Protein AF-A0A2V8GMH1-F1 (afdb_monomer_lite)

Foldseek 3Di:
DDDLVPDDLVLLLLLLQLVLLQPLPPPLVLLVLLLVLFDDPLLNVLSVVVNCCCVVVVLSVLSVVLSVLLVRHHDPLSNVLLVVLSVVLVVVSVVSNNLLSLVLLLVVLVVLLVCLVVNVSSSVVSVGPRRVSSVCSVPPSVVSSVSSVVSSVRRCVVDPVVVVCVVPDDNVSVVSVVQSSVSSNPSHNPDPDPCVVVVVVVVVVPDDDPDPDDDDDDDDDDD

Radius of gyration: 21.9 Å; chains: 1; bounding box: 42×64×80 Å

Sequence (223 aa):
MPKTDQLSAEQRRGTIARYTAVLEGNFIYWMTGAWLAVKSDAARSKIVENLHEEVRDSHPNMMRKFAMAAGALPTTGDTMAVHQSLTDMRLFIGRLSSVRILITMAFFEGLIQRFMPYLAELAQLQGSTEMEYTDVHGVCDVTHTAELYRALEAEMLLSNEAAAAAAGVSFEGVELLRMLCENIITGSRAAVRSARKSDEAYDARLRPVHVSGNGASGVRAQA

Structure (mmCIF, N/CA/C/O backbone):
data_AF-A0A2V8GMH1-F1
#
_entry.id   AF-A0A2V8GMH1-F1
#
loop_
_atom_site.group_PDB
_atom_site.id
_atom_site.type_symbol
_atom_site.label_atom_id
_atom_site.label_alt_id
_atom_site.label_comp_id
_atom_site.label_asym_id
_atom_site.label_entity_id
_atom_site.label_seq_id
_atom_site.pdbx_PDB_ins_code
_atom_site.Cartn_x
_atom_site.Cartn_y
_atom_site.Cartn_z
_atom_site.occupancy
_atom_site.B_iso_or_equiv
_atom_site.auth_seq_id
_atom_site.auth_comp_id
_atom_site.auth_asym_id
_atom_site.auth_atom_id
_atom_site.pdbx_PDB_model_num
ATOM 1 N N . MET A 1 1 ? 7.182 0.423 14.783 1.00 85.00 1 MET A N 1
ATOM 2 C CA . MET A 1 1 ? 5.730 0.609 14.996 1.00 85.00 1 MET A CA 1
ATOM 3 C C . MET A 1 1 ? 5.482 0.729 16.494 1.00 85.00 1 MET A C 1
ATOM 5 O O . MET A 1 1 ? 6.247 0.117 17.237 1.00 85.00 1 MET A O 1
ATOM 9 N N . PRO A 1 2 ? 4.526 1.556 16.951 1.00 90.44 2 PRO A N 1
ATOM 10 C CA . PRO A 1 2 ? 4.184 1.645 18.372 1.00 90.44 2 PRO A CA 1
ATOM 11 C C . PRO A 1 2 ? 3.596 0.317 18.861 1.00 90.44 2 PRO A C 1
ATOM 13 O O . PRO A 1 2 ? 3.035 -0.429 18.060 1.00 90.44 2 PRO A O 1
ATOM 16 N N . LYS A 1 3 ? 3.718 0.022 20.160 1.00 93.25 3 LYS A N 1
ATOM 17 C CA . LYS A 1 3 ? 3.094 -1.175 20.737 1.00 93.25 3 LYS A CA 1
ATOM 18 C C . LYS A 1 3 ? 1.570 -1.047 20.669 1.00 93.25 3 LYS A C 1
ATOM 20 O O . LYS A 1 3 ? 1.018 0.001 20.996 1.00 93.25 3 LYS A O 1
ATOM 25 N N . THR A 1 4 ? 0.916 -2.094 20.198 1.00 93.62 4 THR A N 1
ATOM 26 C CA . THR A 1 4 ? -0.530 -2.199 19.923 1.00 93.62 4 THR A CA 1
ATOM 27 C C . THR A 1 4 ? -1.402 -1.994 21.166 1.00 93.62 4 THR A C 1
ATOM 29 O O . THR A 1 4 ? -2.441 -1.329 21.097 1.00 93.62 4 THR A O 1
ATOM 32 N N . ASP A 1 5 ? -0.950 -2.508 22.309 1.00 90.31 5 ASP A N 1
ATOM 33 C CA . ASP A 1 5 ? -1.580 -2.406 23.629 1.00 90.31 5 ASP A CA 1
ATOM 34 C C . ASP A 1 5 ? -1.517 -0.990 24.230 1.00 90.31 5 ASP A C 1
ATOM 36 O O . ASP A 1 5 ? -2.345 -0.631 25.065 1.00 90.31 5 ASP A O 1
ATOM 40 N N . GLN A 1 6 ? -0.580 -0.159 23.768 1.00 93.44 6 GLN A N 1
ATOM 41 C CA . GLN A 1 6 ? -0.424 1.237 24.190 1.00 93.44 6 GLN A CA 1
ATOM 42 C C . GLN A 1 6 ? -1.267 2.222 23.369 1.00 93.44 6 GLN A C 1
ATOM 44 O O . GLN A 1 6 ? -1.334 3.404 23.709 1.00 93.44 6 GLN A O 1
ATOM 49 N N . LEU A 1 7 ? -1.898 1.765 22.286 1.00 96.19 7 LEU A N 1
ATOM 50 C CA . LEU A 1 7 ? -2.760 2.598 21.453 1.00 96.19 7 LEU A CA 1
ATOM 51 C C . LEU A 1 7 ? -4.183 2.659 22.016 1.00 96.19 7 LEU A C 1
ATOM 53 O O . LEU A 1 7 ? -4.716 1.679 22.537 1.00 96.19 7 LEU A O 1
ATOM 57 N N . SER A 1 8 ? -4.847 3.802 21.858 1.00 97.06 8 SER A N 1
ATOM 58 C CA . SER A 1 8 ? -6.291 3.895 22.070 1.00 97.06 8 SER A CA 1
ATOM 59 C C . SER A 1 8 ? -7.052 3.149 20.968 1.00 97.06 8 SER A C 1
ATOM 61 O O . SER A 1 8 ? -6.528 2.934 19.872 1.00 97.06 8 SER A O 1
ATOM 63 N N . ALA A 1 9 ? -8.315 2.795 21.224 1.00 97.31 9 ALA A N 1
ATOM 64 C CA . ALA A 1 9 ? -9.175 2.179 20.208 1.00 97.31 9 ALA A CA 1
ATOM 65 C C . ALA A 1 9 ? -9.255 3.033 18.928 1.00 97.31 9 ALA A C 1
ATOM 67 O O . ALA A 1 9 ? -9.136 2.515 17.821 1.00 97.31 9 ALA A O 1
ATOM 68 N N . GLU A 1 10 ? -9.340 4.358 19.076 1.00 97.25 10 GLU A N 1
ATOM 69 C CA . GLU A 1 10 ? -9.369 5.281 17.938 1.00 97.25 10 GLU A CA 1
ATOM 70 C C . GLU A 1 10 ? -8.052 5.281 17.146 1.00 97.25 10 GLU A C 1
ATOM 72 O O . GLU A 1 10 ? -8.060 5.302 15.918 1.00 97.25 10 GLU A O 1
ATOM 77 N N . GLN A 1 11 ? -6.899 5.191 17.817 1.00 97.44 11 GLN A N 1
ATOM 78 C CA . GLN A 1 11 ? -5.603 5.108 17.134 1.00 97.44 11 GLN A CA 1
ATOM 79 C C . GLN A 1 11 ? -5.441 3.795 16.355 1.00 97.44 11 GLN A C 1
ATOM 81 O O . GLN A 1 11 ? -4.939 3.812 15.225 1.00 97.44 11 GLN A O 1
ATOM 86 N N . ARG A 1 12 ? -5.891 2.668 16.925 1.00 98.25 12 ARG A N 1
ATOM 87 C CA . ARG A 1 12 ? -5.886 1.366 16.240 1.00 98.25 12 ARG A CA 1
ATOM 88 C C . ARG A 1 12 ? -6.785 1.397 15.008 1.00 98.25 12 ARG A C 1
ATOM 90 O O . ARG A 1 12 ? -6.324 1.131 13.898 1.00 98.25 12 ARG A O 1
ATOM 97 N N . ARG A 1 13 ? -8.036 1.823 15.200 1.00 98.25 13 ARG A N 1
ATOM 98 C CA . ARG A 1 13 ? -9.038 2.006 14.145 1.00 98.25 13 ARG A CA 1
ATOM 99 C C . ARG A 1 13 ? -8.521 2.908 13.030 1.00 98.25 13 ARG A C 1
ATOM 101 O O . ARG A 1 13 ? -8.580 2.536 11.863 1.00 98.25 13 ARG A O 1
ATOM 108 N N . GLY A 1 14 ? -7.970 4.068 13.380 1.00 98.25 14 GLY A N 1
ATOM 109 C CA . GLY A 1 14 ? -7.435 5.026 12.417 1.00 98.25 14 GLY A CA 1
ATOM 110 C C . GLY A 1 14 ? -6.278 4.463 11.589 1.00 98.25 14 GLY A C 1
ATOM 111 O O . GLY A 1 14 ? -6.178 4.762 10.402 1.00 98.25 14 GLY A O 1
ATOM 112 N N . THR A 1 15 ? -5.419 3.625 12.176 1.00 98.31 15 THR A N 1
ATOM 113 C CA . THR A 1 15 ? -4.314 2.985 11.441 1.00 98.31 15 THR A CA 1
ATOM 114 C C . THR A 1 15 ? -4.837 2.029 10.368 1.00 98.31 15 THR A C 1
ATOM 116 O O . THR A 1 15 ? -4.430 2.138 9.212 1.00 98.31 15 THR A O 1
ATOM 119 N N . ILE A 1 16 ? -5.789 1.154 10.717 1.00 98.56 16 ILE A N 1
ATOM 120 C CA . ILE A 1 16 ? -6.429 0.231 9.762 1.00 98.56 16 ILE A CA 1
ATOM 121 C C . ILE A 1 16 ? -7.169 1.018 8.672 1.00 98.56 16 ILE A C 1
ATOM 123 O O . ILE A 1 16 ? -7.019 0.730 7.484 1.00 98.56 16 ILE A O 1
ATOM 127 N N . ALA A 1 17 ? -7.914 2.055 9.058 1.00 98.69 17 ALA A N 1
ATOM 128 C CA . ALA A 1 17 ? -8.672 2.893 8.135 1.00 98.69 17 ALA A CA 1
ATOM 129 C C . ALA A 1 17 ? -7.768 3.617 7.128 1.00 98.69 17 ALA A C 1
ATOM 131 O O . ALA A 1 17 ? -8.037 3.612 5.930 1.00 98.69 17 ALA A O 1
ATOM 132 N N . ARG A 1 18 ? -6.659 4.209 7.581 1.00 98.62 18 ARG A N 1
ATOM 133 C CA . ARG A 1 18 ? -5.700 4.876 6.689 1.00 98.62 18 ARG A CA 1
ATOM 134 C C . ARG A 1 18 ? -4.948 3.891 5.804 1.00 98.62 18 ARG A C 1
ATOM 136 O O . ARG A 1 18 ? -4.745 4.192 4.634 1.00 98.62 18 ARG A O 1
ATOM 143 N N . TYR A 1 19 ? -4.577 2.723 6.327 1.00 98.06 19 TYR A N 1
ATOM 144 C CA . TYR A 1 19 ? -3.983 1.658 5.517 1.00 98.06 19 TYR A CA 1
ATOM 145 C C . TYR A 1 19 ? -4.938 1.237 4.391 1.00 98.06 19 TYR A C 1
ATOM 147 O O . TYR A 1 19 ? -4.550 1.228 3.226 1.00 98.06 19 TYR A O 1
ATOM 155 N N . THR A 1 20 ? -6.212 1.026 4.726 1.00 98.50 20 THR A N 1
ATOM 156 C CA . THR A 1 20 ? -7.276 0.686 3.769 1.00 98.50 20 THR A CA 1
ATOM 157 C C . THR A 1 20 ? -7.472 1.781 2.720 1.00 98.50 20 THR A C 1
ATOM 159 O O . THR A 1 20 ? -7.499 1.500 1.526 1.00 98.50 20 THR A O 1
ATOM 162 N N . ALA A 1 21 ? -7.523 3.051 3.141 1.00 98.38 21 ALA A N 1
ATOM 163 C CA . ALA A 1 21 ? -7.656 4.199 2.237 1.00 98.38 21 ALA A CA 1
ATOM 164 C C . ALA A 1 21 ? -6.519 4.293 1.205 1.00 98.38 21 ALA A C 1
ATOM 166 O O . ALA A 1 21 ? -6.701 4.840 0.115 1.00 98.38 21 ALA A O 1
ATOM 167 N N . VAL A 1 22 ? -5.336 3.791 1.564 1.00 97.94 22 VAL A N 1
ATOM 168 C CA . VAL A 1 22 ? -4.174 3.753 0.684 1.00 97.94 22 VAL A CA 1
ATOM 169 C C . VAL A 1 22 ? -4.214 2.501 -0.182 1.00 97.94 22 VAL A C 1
ATOM 171 O O . VAL A 1 22 ? -4.240 2.631 -1.398 1.00 97.94 22 VAL A O 1
ATOM 174 N N . LEU A 1 23 ? -4.208 1.299 0.381 1.00 96.88 23 LEU A N 1
ATOM 175 C CA . LEU A 1 23 ? -3.876 0.113 -0.407 1.00 96.88 23 LEU A CA 1
ATOM 176 C C . LEU A 1 23 ? -5.042 -0.450 -1.219 1.00 96.88 23 LEU A C 1
ATOM 178 O O . LEU A 1 23 ? -4.791 -0.875 -2.347 1.00 96.88 23 LEU A O 1
ATOM 182 N N . GLU A 1 24 ? -6.287 -0.343 -0.735 1.00 97.06 24 GLU A N 1
ATOM 183 C CA . GLU A 1 24 ? -7.470 -0.944 -1.380 1.00 97.06 24 GLU A CA 1
ATOM 184 C C . GLU A 1 24 ? -7.572 -0.549 -2.862 1.00 97.06 24 GLU A C 1
ATOM 186 O O . GLU A 1 24 ? -7.884 -1.370 -3.718 1.00 97.06 24 GLU A O 1
ATOM 191 N N . GLY A 1 25 ? -7.264 0.712 -3.178 1.00 96.12 25 GLY A N 1
ATOM 192 C CA . GLY A 1 25 ? -7.339 1.242 -4.539 1.00 96.12 25 GLY A CA 1
ATOM 193 C C . GLY A 1 25 ? -6.002 1.478 -5.239 1.00 96.12 25 GLY A C 1
ATOM 194 O O . GLY A 1 25 ? -6.019 1.937 -6.379 1.00 96.12 25 GLY A O 1
ATOM 195 N N . ASN A 1 26 ? -4.852 1.261 -4.586 1.00 97.81 26 ASN A N 1
ATOM 196 C CA . ASN A 1 26 ? -3.571 1.728 -5.136 1.00 97.81 26 ASN A CA 1
ATOM 197 C C . ASN A 1 26 ? -2.521 0.650 -5.376 1.00 97.81 26 ASN A C 1
ATOM 199 O O . ASN A 1 26 ? -1.659 0.893 -6.214 1.00 97.81 26 ASN A O 1
ATOM 203 N N . PHE A 1 27 ? -2.585 -0.520 -4.735 1.00 96.00 27 PHE A N 1
ATOM 204 C CA . PHE A 1 27 ? -1.559 -1.544 -4.965 1.00 96.00 27 PHE A CA 1
ATOM 205 C C . PHE A 1 27 ? -1.529 -2.014 -6.427 1.00 96.00 27 PHE A C 1
ATOM 207 O O . PHE A 1 27 ? -0.509 -1.879 -7.103 1.00 96.00 27 PHE A O 1
ATOM 214 N N . ILE A 1 28 ? -2.687 -2.420 -6.962 1.00 97.62 28 ILE A N 1
ATOM 215 C CA . ILE A 1 28 ? -2.849 -2.798 -8.377 1.00 97.62 28 ILE A CA 1
ATOM 216 C C . ILE A 1 28 ? -2.427 -1.651 -9.307 1.00 97.62 28 ILE A C 1
ATOM 218 O O . ILE A 1 28 ? -1.762 -1.881 -10.316 1.00 97.62 28 ILE A O 1
ATOM 222 N N . TYR A 1 29 ? -2.762 -0.402 -8.968 1.00 97.81 29 TYR A N 1
ATOM 223 C CA . TYR A 1 29 ? -2.346 0.771 -9.744 1.00 97.81 29 TYR A CA 1
ATOM 224 C C . TYR A 1 29 ? -0.814 0.935 -9.765 1.00 97.81 29 TYR A C 1
ATOM 226 O O . TYR A 1 29 ? -0.239 1.163 -10.830 1.00 97.81 29 TYR A O 1
ATOM 234 N N . TRP A 1 30 ? -0.136 0.775 -8.624 1.00 98.25 30 TRP A N 1
ATOM 235 C CA . TRP A 1 30 ? 1.325 0.860 -8.537 1.00 98.25 30 TRP A CA 1
ATOM 236 C C . TRP A 1 30 ? 2.016 -0.277 -9.288 1.00 98.25 30 TRP A C 1
ATOM 238 O O . TRP A 1 30 ? 2.929 -0.013 -10.071 1.00 98.25 30 TRP A O 1
ATOM 248 N N . MET A 1 31 ? 1.541 -1.514 -9.124 1.00 97.56 31 MET A N 1
ATOM 249 C CA . MET A 1 31 ? 2.067 -2.679 -9.843 1.00 97.56 31 MET A CA 1
ATOM 250 C C . MET A 1 31 ? 1.825 -2.580 -11.353 1.00 97.56 31 MET A C 1
ATOM 252 O O . MET A 1 31 ? 2.706 -2.903 -12.146 1.00 97.56 31 MET A O 1
ATOM 256 N N . THR A 1 32 ? 0.694 -2.014 -11.778 1.00 98.31 32 THR A N 1
ATOM 257 C CA . THR A 1 32 ? 0.450 -1.702 -13.196 1.00 98.31 32 THR A CA 1
ATOM 258 C C . THR A 1 32 ? 1.445 -0.662 -13.716 1.00 98.31 32 THR A C 1
ATOM 260 O O . THR A 1 32 ? 1.998 -0.824 -14.803 1.00 98.31 32 THR A O 1
ATOM 263 N N . GLY A 1 33 ? 1.729 0.389 -12.940 1.00 98.06 33 GLY A N 1
ATOM 264 C CA . GLY A 1 33 ? 2.765 1.368 -13.280 1.00 98.06 33 GLY A CA 1
ATOM 265 C C . GLY A 1 33 ? 4.156 0.738 -13.410 1.00 98.06 33 GLY A C 1
ATOM 266 O O . GLY A 1 33 ? 4.888 1.064 -14.344 1.00 98.06 33 GLY A O 1
ATOM 267 N N . ALA A 1 34 ? 4.495 -0.213 -12.534 1.00 97.19 34 ALA A N 1
ATOM 268 C CA . ALA A 1 34 ? 5.721 -1.001 -12.641 1.00 97.19 34 ALA A CA 1
ATOM 269 C C . ALA A 1 34 ? 5.758 -1.805 -13.946 1.00 97.19 34 ALA A C 1
ATOM 271 O O . ALA A 1 34 ? 6.735 -1.719 -14.688 1.00 97.19 34 ALA A O 1
ATOM 272 N N . TRP A 1 35 ? 4.675 -2.519 -14.268 1.00 97.94 35 TRP A N 1
ATOM 273 C CA . TRP A 1 35 ? 4.566 -3.313 -15.492 1.00 97.94 35 TRP A CA 1
ATOM 274 C C . TRP A 1 35 ? 4.744 -2.473 -16.764 1.00 97.94 35 TRP A C 1
ATOM 276 O O . TRP A 1 35 ? 5.451 -2.880 -17.686 1.00 97.94 35 TRP A O 1
ATOM 286 N N . LEU A 1 36 ? 4.145 -1.278 -16.795 1.00 97.94 36 LEU A N 1
ATOM 287 C CA . LEU A 1 36 ? 4.279 -0.334 -17.908 1.00 97.94 36 LEU A CA 1
ATOM 288 C C . LEU A 1 36 ? 5.706 0.214 -18.054 1.00 97.94 36 LEU A C 1
ATOM 290 O O . LEU A 1 36 ? 6.130 0.517 -19.169 1.00 97.94 36 LEU A O 1
ATOM 294 N N . ALA A 1 37 ? 6.433 0.364 -16.946 1.00 95.88 37 ALA A N 1
ATOM 295 C CA . ALA A 1 37 ? 7.774 0.937 -16.935 1.00 95.88 37 ALA A CA 1
ATOM 296 C C . ALA A 1 37 ? 8.857 -0.064 -17.374 1.00 95.88 37 ALA A C 1
ATOM 298 O O . ALA A 1 37 ? 9.798 0.317 -18.074 1.00 95.88 37 ALA A O 1
ATOM 299 N N . VAL A 1 38 ? 8.751 -1.330 -16.953 1.00 95.62 38 VAL A N 1
ATOM 300 C CA . VAL A 1 38 ? 9.809 -2.332 -17.159 1.00 95.62 38 VAL A CA 1
ATOM 301 C C . VAL A 1 38 ? 9.948 -2.786 -18.615 1.00 95.62 38 VAL A C 1
ATOM 303 O O . VAL A 1 38 ? 8.983 -2.866 -19.391 1.00 95.62 38 VAL A O 1
ATOM 306 N N . LYS A 1 39 ? 11.181 -3.133 -18.986 1.00 94.19 39 LYS A N 1
ATOM 307 C CA . LYS A 1 39 ? 11.546 -3.585 -20.335 1.00 94.19 39 LYS A CA 1
ATOM 308 C C . LYS A 1 39 ? 11.881 -5.067 -20.396 1.00 94.19 39 LYS A C 1
ATOM 310 O O . LYS A 1 39 ? 11.680 -5.673 -21.441 1.00 94.19 39 LYS A O 1
ATOM 315 N N . SER A 1 40 ? 12.404 -5.636 -19.314 1.00 95.19 40 SER A N 1
ATOM 316 C CA . SER A 1 40 ? 12.758 -7.052 -19.259 1.00 95.19 40 SER A CA 1
ATOM 317 C C . SER A 1 40 ? 11.511 -7.935 -19.218 1.00 95.19 40 SER A C 1
ATOM 319 O O . SER A 1 40 ? 10.594 -7.717 -18.423 1.00 95.19 40 SER A O 1
ATOM 321 N N . ASP A 1 41 ? 11.501 -8.986 -20.039 1.00 95.31 41 ASP A N 1
ATOM 322 C CA . ASP A 1 41 ? 10.420 -9.979 -20.030 1.00 95.31 41 ASP A CA 1
ATOM 323 C C . ASP A 1 41 ? 10.333 -10.705 -18.682 1.00 95.31 41 ASP A C 1
ATOM 325 O O . ASP A 1 41 ? 9.241 -10.992 -18.196 1.00 95.31 41 ASP A O 1
ATOM 329 N N . ALA A 1 42 ? 11.482 -10.927 -18.033 1.00 92.88 42 ALA A N 1
ATOM 330 C CA . ALA A 1 42 ? 11.548 -11.506 -16.697 1.00 92.88 42 ALA A CA 1
ATOM 331 C C . ALA A 1 42 ? 10.791 -10.654 -15.663 1.00 92.88 42 ALA A C 1
ATOM 333 O O . ALA A 1 42 ? 9.965 -11.193 -14.925 1.00 92.88 42 ALA A O 1
ATOM 334 N N . ALA A 1 43 ? 11.010 -9.331 -15.635 1.00 94.56 43 ALA A N 1
ATOM 335 C CA . ALA A 1 43 ? 10.269 -8.457 -14.727 1.00 94.56 43 ALA A CA 1
ATOM 336 C C . ALA A 1 43 ? 8.789 -8.364 -15.099 1.00 94.56 43 ALA A C 1
ATOM 338 O O . ALA A 1 43 ? 7.936 -8.421 -14.215 1.00 94.56 43 ALA A O 1
ATOM 339 N N . ARG A 1 44 ? 8.465 -8.286 -16.396 1.00 96.31 44 ARG A N 1
ATOM 340 C CA . ARG A 1 44 ? 7.069 -8.263 -16.859 1.00 96.31 44 ARG A CA 1
ATOM 341 C C . ARG A 1 44 ? 6.294 -9.494 -16.413 1.00 96.31 44 ARG A C 1
ATOM 343 O O . ARG A 1 44 ? 5.189 -9.328 -15.910 1.00 96.31 44 ARG A O 1
ATOM 350 N N . SER A 1 45 ? 6.864 -10.691 -16.570 1.00 96.00 45 SER A N 1
ATOM 351 C CA . SER A 1 45 ? 6.220 -11.945 -16.153 1.00 96.00 45 SER A CA 1
ATOM 352 C C . SER A 1 45 ? 5.898 -11.922 -14.664 1.00 96.00 45 SER A C 1
ATOM 354 O O . SER A 1 45 ? 4.753 -12.126 -14.281 1.00 96.00 45 SER A O 1
ATOM 356 N N . LYS A 1 46 ? 6.884 -11.574 -13.830 1.00 94.88 46 LYS A N 1
ATOM 357 C CA . LYS A 1 46 ? 6.730 -11.579 -12.370 1.00 94.88 46 LYS A CA 1
ATOM 358 C C . LYS A 1 46 ? 5.707 -10.556 -11.879 1.00 94.88 46 LYS A C 1
ATOM 360 O O . LYS A 1 46 ? 4.886 -10.871 -11.027 1.00 94.88 46 LYS A O 1
ATOM 365 N N . ILE A 1 47 ? 5.700 -9.355 -12.458 1.00 96.06 47 ILE A N 1
ATOM 366 C CA . ILE A 1 47 ? 4.696 -8.339 -12.117 1.00 96.06 47 ILE A CA 1
ATOM 367 C C . ILE A 1 47 ? 3.292 -8.777 -12.565 1.00 96.06 47 ILE A C 1
ATOM 369 O O . ILE A 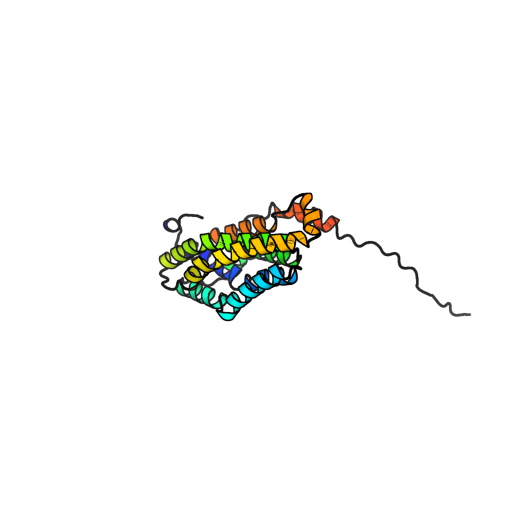1 47 ? 2.330 -8.541 -11.842 1.00 96.06 47 ILE A O 1
ATOM 373 N N . VAL A 1 48 ? 3.150 -9.414 -13.736 1.00 96.62 48 VAL A N 1
ATOM 374 C CA . VAL A 1 48 ? 1.847 -9.919 -14.212 1.00 96.62 48 VAL A CA 1
ATOM 375 C C . VAL A 1 48 ? 1.333 -11.062 -13.350 1.00 96.62 48 VAL A C 1
ATOM 377 O O . VAL A 1 48 ? 0.138 -11.101 -13.087 1.00 96.62 48 VAL A O 1
ATOM 380 N N . GLU A 1 49 ? 2.200 -11.974 -12.914 1.00 95.06 49 GLU A N 1
ATOM 381 C CA . GLU A 1 49 ? 1.830 -13.058 -11.998 1.00 95.06 49 GLU A CA 1
ATOM 382 C C . GLU A 1 49 ? 1.253 -12.489 -10.694 1.00 95.06 49 GLU A C 1
ATOM 384 O O . GLU A 1 49 ? 0.123 -12.819 -10.341 1.00 95.06 49 GLU A O 1
ATOM 389 N N . ASN A 1 50 ? 1.953 -11.536 -10.073 1.00 93.94 50 ASN A N 1
ATOM 390 C CA . ASN A 1 50 ? 1.478 -10.826 -8.884 1.00 93.94 50 ASN A CA 1
ATOM 391 C C . ASN A 1 50 ? 0.141 -10.100 -9.134 1.00 93.94 50 ASN A C 1
ATOM 393 O O . ASN A 1 50 ? -0.834 -10.323 -8.423 1.00 93.94 50 ASN A O 1
ATOM 397 N N . LEU A 1 51 ? 0.039 -9.307 -10.209 1.00 96.19 51 LEU A N 1
ATOM 398 C CA . LEU A 1 51 ? -1.212 -8.636 -10.589 1.00 96.19 51 LEU A CA 1
ATOM 399 C C . LEU A 1 51 ? -2.366 -9.623 -10.812 1.00 96.19 51 LEU A C 1
ATOM 401 O O . LEU A 1 51 ? -3.519 -9.304 -10.521 1.00 96.19 51 LEU A O 1
ATOM 405 N N . HIS A 1 52 ? -2.078 -10.797 -11.370 1.00 96.88 52 HIS A N 1
ATOM 406 C CA . HIS A 1 52 ? -3.086 -11.812 -11.622 1.00 96.88 52 HIS A CA 1
ATOM 407 C C . HIS A 1 52 ? -3.628 -12.386 -10.313 1.00 96.88 52 HIS A C 1
ATOM 409 O O . HIS A 1 52 ? -4.840 -12.540 -10.209 1.00 96.88 52 HIS A O 1
ATOM 415 N N . GLU A 1 53 ? -2.779 -12.642 -9.317 1.00 94.81 53 GLU A N 1
ATOM 416 C CA . GLU A 1 53 ? -3.211 -13.060 -7.976 1.00 94.81 53 GLU A CA 1
ATOM 417 C C . GLU A 1 53 ? -4.083 -11.986 -7.314 1.00 94.81 53 GLU A C 1
ATOM 419 O O . GLU A 1 53 ? -5.242 -12.252 -6.987 1.00 94.81 53 GLU A O 1
ATOM 424 N N . GLU A 1 54 ? -3.592 -10.744 -7.267 1.00 96.06 54 GLU A N 1
ATOM 425 C CA . GLU A 1 54 ? -4.299 -9.596 -6.684 1.00 96.06 54 GLU A CA 1
ATOM 426 C C . GLU A 1 54 ? -5.720 -9.416 -7.244 1.00 96.06 54 GLU A C 1
ATOM 428 O O . GLU A 1 54 ? -6.681 -9.143 -6.513 1.00 96.06 54 GLU A O 1
ATOM 433 N N . VAL A 1 55 ? -5.862 -9.566 -8.566 1.00 97.69 55 VAL A N 1
ATOM 434 C CA . VAL A 1 55 ? -7.139 -9.401 -9.269 1.00 97.69 55 VAL A CA 1
ATOM 435 C C . VAL A 1 55 ? -8.014 -10.644 -9.153 1.00 97.69 55 VAL A C 1
ATOM 437 O O . VAL A 1 55 ? -9.204 -10.508 -8.860 1.00 97.69 55 VAL A O 1
ATOM 440 N N . ARG A 1 56 ? -7.461 -11.840 -9.395 1.00 97.50 56 ARG A N 1
ATOM 441 C CA . ARG A 1 56 ? -8.211 -13.107 -9.396 1.00 97.50 56 ARG A CA 1
ATOM 442 C C . ARG A 1 56 ? -8.846 -13.361 -8.038 1.00 97.50 56 ARG A C 1
ATOM 444 O O . ARG A 1 56 ? -10.023 -13.714 -7.983 1.00 97.50 56 ARG A O 1
ATOM 451 N N . ASP A 1 57 ? -8.082 -13.146 -6.973 1.00 96.44 57 ASP A N 1
ATOM 452 C CA . ASP A 1 57 ? -8.516 -13.456 -5.614 1.00 96.44 57 ASP A CA 1
ATOM 453 C C . ASP A 1 57 ? -9.231 -12.252 -4.967 1.00 96.44 57 ASP A C 1
ATOM 455 O O . ASP A 1 57 ? -9.870 -12.371 -3.924 1.00 96.44 57 ASP A O 1
ATOM 459 N N . SER A 1 58 ? -9.245 -11.097 -5.646 1.00 97.25 58 SER A N 1
ATOM 460 C CA . SER A 1 58 ? -9.921 -9.871 -5.215 1.00 97.25 58 SER A CA 1
ATOM 461 C C . SER A 1 58 ? -9.378 -9.347 -3.881 1.00 97.25 58 SER A C 1
ATOM 463 O O . SER A 1 58 ? -10.124 -9.074 -2.936 1.00 97.25 58 SER A O 1
ATOM 465 N N . HIS A 1 59 ? -8.061 -9.151 -3.815 1.00 97.25 59 HIS A N 1
ATOM 466 C CA . HIS A 1 59 ? -7.374 -8.625 -2.631 1.00 97.25 59 HIS A CA 1
ATOM 467 C C . HIS A 1 59 ? -7.956 -7.283 -2.136 1.00 97.25 59 HIS A C 1
ATOM 469 O O . HIS A 1 59 ? -8.137 -7.127 -0.922 1.00 97.25 59 HIS A O 1
ATOM 475 N N . PRO A 1 60 ? -8.390 -6.341 -3.009 1.00 98.12 60 PRO A N 1
ATOM 476 C CA . PRO A 1 60 ? -9.118 -5.152 -2.561 1.00 98.12 60 PRO A CA 1
ATOM 477 C C . PRO A 1 60 ? -10.385 -5.472 -1.754 1.00 98.12 60 PRO A C 1
ATOM 479 O O . PRO A 1 60 ? -10.675 -4.821 -0.751 1.00 98.12 60 PRO A O 1
ATOM 482 N N . ASN A 1 61 ? -11.140 -6.498 -2.155 1.00 98.19 61 ASN A N 1
ATOM 483 C CA . ASN A 1 61 ? -12.336 -6.916 -1.432 1.00 98.19 61 ASN A CA 1
ATOM 484 C C . ASN A 1 61 ? -11.985 -7.598 -0.100 1.00 98.19 61 ASN A C 1
ATOM 486 O O . ASN A 1 61 ? -12.671 -7.358 0.893 1.00 98.19 61 ASN A O 1
ATOM 490 N N . MET A 1 62 ? -10.910 -8.394 -0.040 1.00 98.06 62 MET A N 1
ATOM 491 C CA . MET A 1 62 ? -10.408 -8.947 1.229 1.00 98.06 62 MET A CA 1
ATOM 492 C C . MET A 1 62 ? -10.039 -7.830 2.214 1.00 98.06 62 MET A C 1
ATOM 494 O O . MET A 1 62 ? -10.492 -7.836 3.359 1.00 98.06 62 MET A O 1
ATOM 498 N N . MET A 1 63 ? -9.304 -6.812 1.753 1.00 98.00 63 MET A N 1
ATOM 499 C CA . MET A 1 63 ? -8.967 -5.639 2.564 1.00 98.00 63 MET A CA 1
ATOM 500 C C . MET A 1 63 ? -10.218 -4.900 3.046 1.00 98.00 63 MET A C 1
ATOM 502 O O . MET A 1 63 ? -10.317 -4.525 4.217 1.00 98.00 63 MET A O 1
ATOM 506 N N . ARG A 1 64 ? -11.205 -4.716 2.163 1.00 98.44 64 ARG A N 1
ATOM 507 C CA . ARG A 1 64 ? -12.473 -4.074 2.518 1.00 98.44 64 ARG A CA 1
ATOM 508 C C . ARG A 1 64 ? -13.204 -4.845 3.619 1.00 98.44 64 ARG A C 1
ATOM 510 O O . ARG A 1 64 ? -13.655 -4.222 4.581 1.00 98.44 64 ARG A O 1
ATOM 517 N N . LYS A 1 65 ? -13.307 -6.176 3.514 1.00 98.50 65 LYS A N 1
ATOM 518 C CA . LYS A 1 65 ? -13.912 -7.033 4.553 1.00 98.50 65 LYS A CA 1
ATOM 519 C C . LYS A 1 65 ? -13.171 -6.909 5.883 1.00 98.50 65 LYS A C 1
ATOM 521 O O . LYS A 1 65 ? -13.818 -6.698 6.908 1.00 98.50 65 LYS A O 1
ATOM 526 N N . PHE A 1 66 ? -11.839 -6.963 5.852 1.00 98.62 66 PHE A N 1
ATOM 527 C CA . PHE A 1 66 ? -10.985 -6.792 7.028 1.00 98.62 66 PHE A CA 1
ATOM 528 C C . PHE A 1 66 ? -11.262 -5.457 7.738 1.00 98.62 66 PHE A C 1
ATOM 530 O O . PHE A 1 66 ? -11.547 -5.420 8.938 1.00 98.62 66 PHE A O 1
ATOM 537 N N . ALA A 1 67 ? -11.285 -4.353 6.986 1.00 9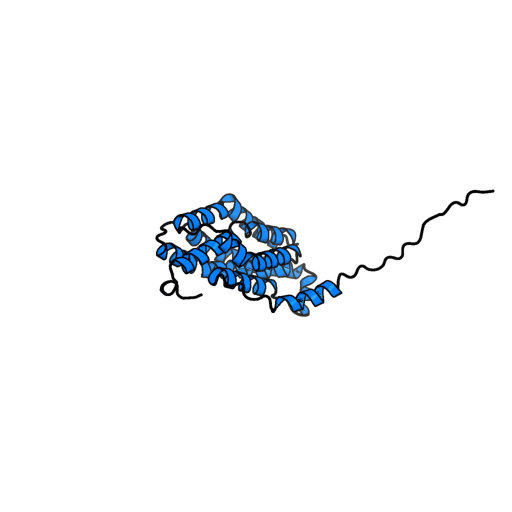8.69 67 ALA A N 1
ATOM 538 C CA . ALA A 1 67 ? -11.584 -3.029 7.525 1.00 98.69 67 ALA A CA 1
ATOM 539 C C . ALA A 1 67 ? -13.014 -2.924 8.082 1.00 98.69 67 ALA A C 1
ATOM 541 O O . ALA A 1 67 ? -13.227 -2.306 9.126 1.00 98.69 67 ALA A O 1
ATOM 542 N N . MET A 1 68 ? -14.001 -3.527 7.409 1.00 98.62 68 MET A N 1
ATOM 543 C CA . MET A 1 68 ? -15.390 -3.565 7.878 1.00 98.62 68 MET A CA 1
ATOM 544 C C . MET A 1 68 ? -15.525 -4.312 9.204 1.00 98.62 68 MET A C 1
ATOM 546 O O . MET A 1 68 ? -16.129 -3.781 10.136 1.00 98.62 68 MET A O 1
ATOM 550 N N . ALA A 1 69 ? -14.942 -5.506 9.306 1.00 98.56 69 ALA A N 1
ATOM 551 C CA . ALA A 1 69 ? -15.000 -6.335 10.506 1.00 98.56 69 ALA A CA 1
ATOM 552 C C . ALA A 1 69 ? -14.301 -5.682 11.711 1.00 98.56 69 ALA A C 1
ATOM 554 O O . ALA A 1 69 ? -14.767 -5.814 12.839 1.00 98.56 69 ALA A O 1
ATOM 555 N N . ALA A 1 70 ? -13.241 -4.902 11.475 1.00 98.44 70 ALA A N 1
ATOM 556 C CA . ALA A 1 70 ? -12.556 -4.121 12.507 1.00 98.44 70 ALA A CA 1
ATOM 557 C C . ALA A 1 70 ? -13.247 -2.785 12.866 1.00 98.44 70 ALA A C 1
ATOM 559 O O . ALA A 1 70 ? -12.714 -2.012 13.668 1.00 98.44 70 ALA A O 1
ATOM 560 N N . GLY A 1 71 ? -14.398 -2.460 12.257 1.00 98.44 71 GLY A N 1
ATOM 561 C CA . GLY A 1 71 ? -15.076 -1.171 12.457 1.00 98.44 71 GLY A CA 1
ATOM 562 C C . GLY A 1 71 ? -14.259 0.031 11.959 1.00 98.44 71 GLY A C 1
ATOM 563 O O . GLY A 1 71 ? -14.383 1.145 12.473 1.00 98.44 71 GLY A O 1
ATOM 564 N N . ALA A 1 72 ? -13.396 -0.195 10.970 1.00 98.44 72 ALA A N 1
ATOM 565 C CA . ALA A 1 72 ? -12.343 0.714 10.538 1.00 98.44 72 ALA A CA 1
ATOM 566 C C . ALA A 1 72 ? -12.450 1.091 9.053 1.00 98.44 72 ALA A C 1
ATOM 568 O O . ALA A 1 72 ? -11.442 1.326 8.393 1.00 98.44 72 ALA A O 1
ATOM 569 N N . LEU A 1 73 ? -13.670 1.188 8.514 1.00 98.44 73 LEU A N 1
ATOM 570 C CA . LEU A 1 73 ? -13.857 1.758 7.180 1.00 98.44 73 LEU A CA 1
ATOM 571 C C . LEU A 1 73 ? -13.289 3.191 7.112 1.00 98.44 73 LEU A C 1
ATOM 573 O O . LEU A 1 73 ? -13.544 3.990 8.030 1.00 98.44 73 LEU A O 1
ATOM 577 N N . PRO A 1 74 ? -12.560 3.542 6.032 1.00 98.31 74 PRO A N 1
ATOM 578 C CA . PRO A 1 74 ? -12.018 4.881 5.858 1.00 98.31 74 PRO A CA 1
ATOM 579 C C . PRO A 1 74 ? -13.088 5.967 5.939 1.00 98.31 74 PRO A C 1
ATOM 581 O O . PRO A 1 74 ? -14.120 5.899 5.272 1.00 98.31 74 PRO A O 1
ATOM 584 N N . THR A 1 75 ? -12.813 7.011 6.715 1.00 97.94 75 THR A N 1
ATOM 585 C CA . THR A 1 75 ? -13.556 8.273 6.656 1.00 97.94 75 THR A CA 1
ATOM 586 C C . THR A 1 75 ? -12.868 9.257 5.710 1.00 97.94 75 THR A C 1
ATOM 588 O O . THR A 1 75 ? -11.723 9.066 5.281 1.00 97.94 75 THR A O 1
ATOM 591 N N . THR A 1 76 ? -13.532 10.382 5.438 1.00 97.50 76 THR A N 1
ATOM 592 C CA . THR A 1 76 ? -12.893 11.530 4.779 1.00 97.50 76 THR A CA 1
ATOM 593 C C . THR A 1 76 ? -11.657 11.999 5.549 1.00 97.50 76 THR A C 1
ATOM 595 O O . THR A 1 76 ? -10.643 12.315 4.932 1.00 97.50 76 THR A O 1
ATOM 598 N N . GLY A 1 77 ? -11.706 12.000 6.887 1.00 96.69 77 GLY A N 1
ATOM 599 C CA . GLY A 1 77 ? -10.576 12.397 7.731 1.00 96.69 77 GLY A CA 1
ATOM 600 C C . GLY A 1 77 ? -9.360 11.488 7.548 1.00 96.69 77 GLY A C 1
ATOM 601 O O . GLY A 1 77 ? -8.257 11.984 7.326 1.00 96.69 77 GLY A O 1
ATOM 602 N N . ASP A 1 78 ? -9.573 10.168 7.546 1.00 98.06 78 ASP A N 1
ATOM 603 C CA . ASP A 1 78 ? -8.511 9.180 7.306 1.00 98.06 78 ASP A CA 1
ATOM 604 C C . ASP A 1 78 ? -7.877 9.375 5.926 1.00 98.06 78 ASP A C 1
ATOM 606 O O . ASP A 1 78 ? -6.656 9.449 5.795 1.00 98.06 78 ASP A O 1
ATOM 610 N N . THR A 1 79 ? -8.716 9.544 4.903 1.00 97.00 79 THR A N 1
ATOM 611 C CA . THR A 1 79 ? -8.270 9.764 3.522 1.00 97.00 79 THR A CA 1
ATOM 612 C C . THR A 1 79 ? -7.451 11.052 3.401 1.00 97.00 79 THR A C 1
ATOM 614 O O . THR A 1 79 ? -6.384 11.061 2.788 1.00 97.00 79 THR A O 1
ATOM 617 N N . MET A 1 80 ? -7.904 12.146 4.022 1.00 96.69 80 MET A N 1
ATOM 618 C CA . MET A 1 80 ? -7.187 13.425 4.009 1.00 96.69 80 MET A CA 1
ATOM 619 C C . MET A 1 80 ? -5.859 13.385 4.775 1.00 96.69 80 MET A C 1
ATOM 621 O O . MET A 1 80 ? -4.951 14.144 4.430 1.00 96.69 80 MET A O 1
ATOM 625 N N . ALA A 1 81 ? -5.723 12.533 5.795 1.00 96.25 81 ALA A N 1
ATOM 626 C CA . ALA A 1 81 ? -4.490 12.410 6.575 1.00 96.25 81 ALA A CA 1
ATOM 627 C C . ALA A 1 81 ? -3.326 11.824 5.756 1.00 96.25 81 ALA A C 1
ATOM 629 O O . ALA A 1 81 ? -2.179 12.217 5.953 1.00 96.25 81 ALA A O 1
ATOM 630 N N . VAL A 1 82 ? -3.622 10.935 4.804 1.00 97.19 82 VAL A N 1
ATOM 631 C CA . VAL A 1 82 ? -2.625 10.276 3.935 1.00 97.19 82 VAL A CA 1
ATOM 632 C C . VAL A 1 82 ? -2.555 10.857 2.522 1.00 97.19 82 VAL A C 1
ATOM 634 O O . VAL A 1 82 ? -1.666 10.489 1.754 1.00 97.19 82 VAL A O 1
ATOM 637 N N . HIS A 1 83 ? -3.474 11.760 2.167 1.00 96.12 83 HIS A N 1
ATOM 638 C CA . HIS A 1 83 ? -3.677 12.237 0.799 1.00 96.12 83 HIS A CA 1
ATOM 639 C C . HIS A 1 83 ? -2.402 12.751 0.121 1.00 96.12 83 HIS A C 1
ATOM 641 O O . HIS A 1 83 ? -2.127 12.365 -1.014 1.00 96.12 83 HIS A O 1
ATOM 647 N N . GLN A 1 84 ? -1.617 13.594 0.801 1.00 96.12 84 GLN A N 1
ATOM 648 C CA . GLN A 1 84 ? -0.413 14.175 0.201 1.00 96.12 84 GLN A CA 1
ATOM 649 C C . GLN A 1 84 ? 0.638 13.098 -0.080 1.00 96.12 84 GLN A C 1
ATOM 651 O O . GLN A 1 84 ? 1.034 12.928 -1.224 1.00 96.12 84 GLN A O 1
ATOM 656 N N . SER A 1 85 ? 1.011 12.304 0.928 1.00 96.00 85 SER A N 1
ATOM 657 C CA . SER A 1 85 ? 1.996 11.225 0.769 1.00 96.00 85 SER A CA 1
ATOM 658 C C . SER A 1 85 ? 1.565 10.164 -0.248 1.00 96.00 85 SER A C 1
ATOM 660 O O . SER A 1 85 ? 2.394 9.616 -0.967 1.00 96.00 85 SER A O 1
ATOM 662 N N . LEU A 1 86 ? 0.260 9.887 -0.344 1.00 97.69 86 LEU A N 1
ATOM 663 C CA . LEU A 1 86 ? -0.279 8.989 -1.363 1.00 97.69 86 LEU A CA 1
ATOM 664 C C . LEU A 1 86 ? -0.168 9.611 -2.762 1.00 97.69 86 LEU A C 1
ATOM 666 O O . LEU A 1 86 ? 0.169 8.929 -3.727 1.00 97.69 86 LEU A O 1
ATOM 670 N N . THR A 1 87 ? -0.434 10.910 -2.882 1.00 97.75 87 THR A N 1
ATOM 671 C CA . THR A 1 87 ? -0.275 11.646 -4.141 1.00 97.75 87 THR A CA 1
ATOM 672 C C . THR A 1 87 ? 1.183 11.670 -4.581 1.00 97.75 87 THR A C 1
ATOM 674 O O . THR A 1 87 ? 1.457 11.391 -5.745 1.00 97.75 87 THR A O 1
ATOM 677 N N . ASP A 1 88 ? 2.118 11.894 -3.660 1.00 97.31 88 ASP A N 1
ATOM 678 C CA . ASP A 1 88 ? 3.552 11.880 -3.953 1.00 97.31 88 ASP A CA 1
ATOM 679 C C . ASP A 1 88 ? 3.996 10.503 -4.478 1.00 97.31 88 ASP A C 1
ATOM 681 O O . ASP A 1 88 ? 4.708 10.420 -5.479 1.00 97.31 88 ASP A O 1
ATOM 685 N N . MET A 1 89 ? 3.495 9.411 -3.884 1.00 97.75 89 MET A N 1
ATOM 686 C CA . MET A 1 89 ? 3.709 8.054 -4.404 1.00 97.75 89 MET A CA 1
ATOM 687 C C . MET A 1 89 ? 3.127 7.860 -5.808 1.00 97.75 89 MET A C 1
ATOM 689 O O . MET A 1 89 ? 3.785 7.292 -6.677 1.00 97.75 89 MET A O 1
ATOM 693 N N . ARG A 1 90 ? 1.913 8.354 -6.076 1.00 98.06 90 ARG A N 1
ATOM 694 C CA . ARG A 1 90 ? 1.304 8.271 -7.417 1.00 98.06 90 ARG A CA 1
ATOM 695 C C . ARG A 1 90 ? 2.116 9.042 -8.457 1.00 98.06 90 ARG A C 1
ATOM 697 O O . ARG A 1 90 ? 2.348 8.522 -9.544 1.00 98.06 90 ARG A O 1
ATOM 704 N N . LEU A 1 91 ? 2.589 10.243 -8.119 1.00 97.81 91 LEU A N 1
ATOM 705 C CA . LEU A 1 91 ? 3.462 11.042 -8.983 1.00 97.81 91 LEU A CA 1
ATOM 706 C C . LEU A 1 91 ? 4.801 10.340 -9.225 1.00 97.81 91 LEU A C 1
ATOM 708 O O . LEU A 1 91 ? 5.272 10.301 -10.360 1.00 97.81 91 LEU A O 1
ATOM 712 N N . PHE A 1 92 ? 5.384 9.730 -8.189 1.00 96.69 92 PHE A N 1
ATOM 713 C CA . PHE A 1 92 ? 6.597 8.925 -8.306 1.00 96.69 92 PHE A CA 1
ATOM 714 C C . PHE A 1 92 ? 6.424 7.779 -9.312 1.00 96.69 92 PHE A C 1
ATOM 716 O O . PHE A 1 92 ? 7.235 7.670 -10.235 1.00 96.69 92 PHE A O 1
ATOM 723 N N . ILE A 1 93 ? 5.361 6.974 -9.168 1.00 97.44 93 ILE A N 1
ATOM 724 C CA . ILE A 1 93 ? 5.033 5.865 -10.081 1.00 97.44 93 ILE A CA 1
ATOM 725 C C . ILE A 1 93 ? 4.763 6.390 -11.498 1.00 97.44 93 ILE A C 1
ATOM 727 O O . ILE A 1 93 ? 5.244 5.816 -12.473 1.00 97.44 93 ILE A O 1
ATOM 731 N N . GLY A 1 94 ? 4.062 7.520 -11.625 1.00 97.38 94 GLY A N 1
ATOM 732 C CA . GLY A 1 94 ? 3.712 8.141 -12.905 1.00 97.38 94 GLY A CA 1
ATOM 733 C C . GLY A 1 94 ? 4.904 8.596 -13.753 1.00 97.38 94 GLY A C 1
ATOM 734 O O . GLY A 1 94 ? 4.738 8.845 -14.945 1.00 97.38 94 GLY A O 1
ATOM 735 N N . ARG A 1 95 ? 6.115 8.661 -13.184 1.00 95.06 95 ARG A N 1
ATOM 736 C CA . ARG A 1 95 ? 7.351 8.912 -13.947 1.00 95.06 95 ARG A CA 1
ATOM 737 C C . ARG A 1 95 ? 7.833 7.697 -14.741 1.00 95.06 95 ARG A C 1
ATOM 739 O O . ARG A 1 95 ? 8.728 7.860 -15.563 1.00 95.06 95 ARG A O 1
ATOM 746 N N . LEU A 1 96 ? 7.272 6.508 -14.488 1.00 94.56 96 LEU A N 1
ATOM 747 C CA . LEU A 1 96 ? 7.579 5.256 -15.192 1.00 94.56 96 LEU A CA 1
ATOM 748 C C . LEU A 1 96 ? 9.087 4.936 -15.244 1.00 94.56 96 LEU A C 1
ATOM 750 O O . LEU A 1 96 ? 9.607 4.455 -16.247 1.00 94.56 96 LEU A O 1
ATOM 754 N N . SER A 1 97 ? 9.797 5.212 -14.147 1.00 92.50 97 SER A N 1
ATOM 755 C CA . SER A 1 97 ? 11.225 4.902 -13.997 1.00 92.50 97 SER A CA 1
ATOM 756 C C . SER A 1 97 ? 11.389 3.461 -13.515 1.00 92.50 97 SER A C 1
ATOM 758 O O . SER A 1 97 ? 11.138 3.168 -12.344 1.00 92.50 97 SER A O 1
ATOM 760 N N . SER A 1 98 ? 11.758 2.550 -14.419 1.00 93.12 98 SER A N 1
ATOM 761 C CA . SER A 1 98 ? 11.625 1.105 -14.196 1.00 93.12 98 SER A CA 1
ATOM 762 C C . SER A 1 98 ? 12.416 0.597 -12.993 1.00 93.12 98 SER A C 1
ATOM 764 O O . SER A 1 98 ? 11.839 -0.010 -12.091 1.00 93.12 98 SER A O 1
ATOM 766 N N . VAL A 1 99 ? 13.713 0.911 -12.922 1.00 91.25 99 VAL A N 1
ATOM 767 C CA . VAL A 1 99 ? 14.596 0.442 -11.842 1.00 91.25 99 VAL A CA 1
ATOM 768 C C . VAL A 1 99 ? 14.150 1.023 -10.500 1.00 91.25 99 VAL A C 1
ATOM 770 O O . VAL A 1 99 ? 14.090 0.313 -9.497 1.00 91.25 99 VAL A O 1
ATOM 773 N N . ARG A 1 100 ? 13.783 2.310 -10.472 1.00 92.06 100 ARG A N 1
ATOM 774 C CA . ARG A 1 100 ? 13.340 2.978 -9.239 1.00 92.06 100 ARG A CA 1
ATOM 775 C C . ARG A 1 100 ? 12.020 2.414 -8.726 1.00 92.06 100 ARG A C 1
ATOM 777 O O . ARG A 1 100 ? 11.876 2.227 -7.518 1.00 92.06 100 ARG A O 1
ATOM 784 N N . ILE A 1 101 ? 11.069 2.142 -9.619 1.00 94.62 101 ILE A N 1
ATOM 785 C CA . ILE A 1 101 ? 9.786 1.542 -9.248 1.00 94.62 101 ILE A CA 1
ATOM 786 C C . ILE A 1 101 ? 10.004 0.117 -8.736 1.00 94.62 101 ILE A C 1
ATOM 788 O O . ILE A 1 101 ? 9.495 -0.198 -7.667 1.00 94.62 101 ILE A O 1
ATOM 792 N N . LEU A 1 102 ? 10.812 -0.712 -9.408 1.00 93.94 102 LEU A N 1
ATOM 793 C CA . LEU A 1 102 ? 11.083 -2.082 -8.954 1.00 93.94 102 LEU A CA 1
ATOM 794 C C . LEU A 1 102 ? 11.734 -2.137 -7.568 1.00 93.94 102 LEU A C 1
ATOM 796 O O . LEU A 1 102 ? 11.287 -2.912 -6.729 1.00 93.94 102 LEU A O 1
ATOM 800 N N . ILE A 1 103 ? 12.728 -1.284 -7.288 1.00 93.31 103 ILE A N 1
ATOM 801 C CA . ILE A 1 103 ? 13.314 -1.170 -5.937 1.00 93.31 103 ILE A CA 1
ATOM 802 C C . ILE A 1 103 ? 12.233 -0.825 -4.910 1.00 93.31 103 ILE A C 1
ATOM 804 O O . ILE A 1 103 ? 12.194 -1.393 -3.821 1.00 93.31 103 ILE A O 1
ATOM 808 N N . THR A 1 104 ? 11.356 0.112 -5.266 1.00 94.69 104 THR A N 1
ATOM 809 C CA . THR A 1 104 ? 10.282 0.594 -4.394 1.00 94.69 104 THR A CA 1
ATOM 810 C C . THR A 1 104 ? 9.254 -0.504 -4.116 1.00 94.69 104 THR A C 1
ATOM 812 O O . THR A 1 104 ? 8.903 -0.708 -2.959 1.00 94.69 104 THR A O 1
ATOM 815 N N . MET A 1 105 ? 8.822 -1.252 -5.136 1.00 95.00 105 MET A N 1
ATOM 816 C CA . MET A 1 105 ? 7.848 -2.339 -4.983 1.00 95.00 105 MET A CA 1
ATOM 817 C C . MET A 1 105 ? 8.440 -3.548 -4.256 1.00 95.00 105 MET A C 1
ATOM 819 O O . MET A 1 105 ? 7.805 -4.062 -3.342 1.00 95.00 105 MET A O 1
ATOM 823 N N . ALA A 1 106 ? 9.680 -3.944 -4.568 1.00 92.62 106 ALA A N 1
ATOM 824 C CA . ALA A 1 106 ? 10.369 -5.016 -3.846 1.00 92.62 106 ALA A CA 1
ATOM 825 C C . ALA A 1 106 ? 10.529 -4.678 -2.354 1.00 92.62 106 ALA A C 1
ATOM 827 O O . ALA A 1 106 ? 10.291 -5.516 -1.488 1.00 92.62 106 ALA A O 1
ATOM 828 N N . PHE A 1 107 ? 10.882 -3.426 -2.038 1.00 92.19 107 PHE A N 1
ATOM 829 C CA . PHE A 1 107 ? 10.918 -2.959 -0.654 1.00 92.19 107 PHE A CA 1
ATOM 830 C C . PHE A 1 107 ? 9.529 -2.970 -0.004 1.00 92.19 107 PHE A C 1
ATOM 832 O O . PHE A 1 107 ? 9.404 -3.353 1.158 1.00 92.19 107 PHE A O 1
ATOM 839 N N . PHE A 1 108 ? 8.497 -2.533 -0.730 1.00 93.00 108 PHE A N 1
ATOM 840 C CA . PHE A 1 108 ? 7.136 -2.462 -0.211 1.00 93.00 108 PHE A CA 1
ATOM 841 C C . PHE A 1 108 ? 6.593 -3.837 0.181 1.00 93.00 108 PHE A C 1
ATOM 843 O O . PHE A 1 108 ? 6.119 -3.989 1.302 1.00 93.00 108 PHE A O 1
ATOM 850 N N . GLU A 1 109 ? 6.732 -4.839 -0.682 1.00 89.50 109 GLU A N 1
ATOM 851 C CA . GLU A 1 109 ? 6.309 -6.220 -0.404 1.00 89.50 109 GLU A CA 1
ATOM 852 C C . GLU A 1 109 ? 7.032 -6.788 0.828 1.00 89.50 109 GLU A C 1
ATOM 854 O O . GLU A 1 109 ? 6.408 -7.326 1.746 1.00 89.50 109 GLU A O 1
ATOM 859 N N . GLY A 1 110 ? 8.338 -6.527 0.950 1.00 87.81 110 GLY A N 1
ATOM 860 C CA . GLY A 1 110 ? 9.100 -6.932 2.133 1.00 87.81 110 GLY A CA 1
ATOM 861 C C . GLY A 1 110 ? 8.667 -6.196 3.408 1.00 87.81 110 GLY A C 1
ATOM 862 O O . GLY A 1 110 ? 8.746 -6.737 4.515 1.00 87.81 110 GLY A O 1
ATOM 863 N N . LEU A 1 111 ? 8.196 -4.953 3.280 1.00 87.31 111 LEU A N 1
ATOM 864 C CA . LEU A 1 111 ? 7.663 -4.170 4.392 1.00 87.31 111 LEU A CA 1
ATOM 865 C C . LEU A 1 111 ? 6.279 -4.668 4.829 1.00 87.31 111 LEU A C 1
ATOM 867 O O . LEU A 1 111 ? 6.032 -4.737 6.038 1.00 87.31 111 LEU A O 1
ATOM 871 N N . ILE A 1 112 ? 5.399 -5.020 3.884 1.00 85.44 112 ILE A N 1
ATOM 872 C CA . ILE A 1 112 ? 4.047 -5.522 4.171 1.00 85.44 112 ILE A CA 1
ATOM 873 C C . ILE A 1 112 ? 4.115 -6.766 5.051 1.00 85.44 112 ILE A C 1
ATOM 875 O O . ILE A 1 112 ? 3.389 -6.822 6.043 1.00 85.44 112 ILE A O 1
ATOM 879 N N . GLN A 1 113 ? 5.063 -7.678 4.807 1.00 80.94 113 GLN A N 1
ATOM 880 C CA . GLN A 1 113 ? 5.270 -8.864 5.647 1.00 80.94 113 GLN A CA 1
ATOM 881 C C . GLN A 1 113 ? 5.372 -8.521 7.147 1.00 80.94 113 GLN A C 1
ATOM 883 O O . GLN A 1 113 ? 4.836 -9.221 8.005 1.00 80.94 113 GLN A O 1
ATOM 888 N N . ARG A 1 114 ? 6.048 -7.419 7.494 1.00 84.25 114 ARG A N 1
ATOM 889 C CA . ARG A 1 114 ? 6.157 -6.957 8.889 1.00 84.25 114 ARG A CA 1
ATOM 890 C C . ARG A 1 114 ? 4.899 -6.249 9.374 1.00 84.25 114 ARG A C 1
ATOM 892 O O . ARG A 1 114 ? 4.639 -6.222 10.575 1.00 84.25 114 ARG A O 1
ATOM 899 N N . PHE A 1 115 ? 4.160 -5.637 8.460 1.00 91.06 115 PHE A N 1
ATOM 900 C CA . PHE A 1 115 ? 2.948 -4.887 8.748 1.00 91.06 115 PHE A CA 1
ATOM 901 C C . PHE A 1 115 ? 1.735 -5.799 8.982 1.00 91.06 115 PHE A C 1
ATOM 903 O O . PHE A 1 115 ? 0.873 -5.435 9.777 1.00 91.06 115 PHE A O 1
ATOM 910 N N . MET A 1 116 ? 1.675 -6.987 8.365 1.00 95.06 116 MET A N 1
ATOM 911 C CA . MET A 1 116 ? 0.526 -7.898 8.494 1.00 95.06 116 MET A CA 1
ATOM 912 C C . MET A 1 116 ? 0.271 -8.376 9.928 1.00 95.06 116 MET A C 1
ATOM 914 O O . MET A 1 116 ? -0.846 -8.167 10.403 1.00 95.06 116 MET A O 1
ATOM 918 N N . PRO A 1 117 ? 1.264 -8.893 10.686 1.00 95.31 117 PRO A N 1
ATOM 919 C CA . PRO A 1 117 ? 1.042 -9.260 12.086 1.00 95.31 117 PRO A CA 1
ATOM 920 C C . PRO A 1 117 ? 0.591 -8.072 12.940 1.00 95.31 117 PRO A C 1
ATOM 922 O O . PRO A 1 117 ? -0.249 -8.214 13.824 1.00 95.31 117 PRO A O 1
ATOM 925 N N . TYR A 1 118 ? 1.120 -6.881 12.645 1.00 96.06 118 TYR A N 1
ATOM 926 C CA . TYR A 1 118 ? 0.740 -5.657 13.338 1.00 96.06 118 TYR A CA 1
ATOM 927 C C . 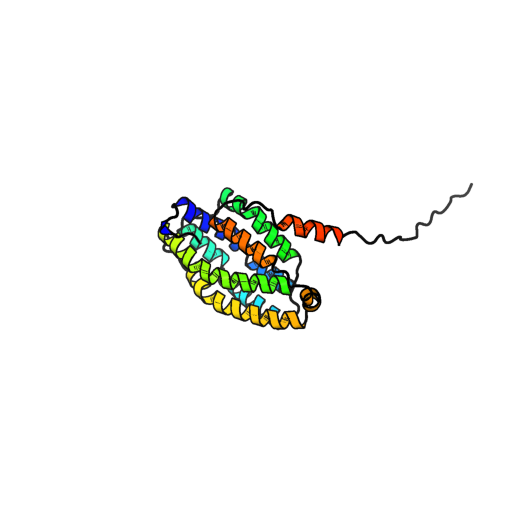TYR A 1 118 ? -0.724 -5.287 13.069 1.00 96.06 118 TYR A C 1
ATOM 929 O O . TYR A 1 118 ? -1.471 -5.052 14.014 1.00 96.06 118 TYR A O 1
ATOM 937 N N . LEU A 1 119 ? -1.169 -5.278 11.806 1.00 97.44 119 LEU A N 1
ATOM 938 C CA . LEU A 1 119 ? -2.569 -5.008 11.464 1.00 97.44 119 LEU A CA 1
ATOM 939 C C . LEU A 1 119 ? -3.522 -6.052 12.054 1.00 97.44 119 LEU A C 1
ATOM 941 O O . LEU A 1 119 ? -4.571 -5.667 12.571 1.00 97.44 119 LEU A O 1
ATOM 945 N N . ALA A 1 120 ? -3.154 -7.335 12.019 1.00 97.94 120 ALA A N 1
ATOM 946 C CA . ALA A 1 120 ? -3.952 -8.413 12.598 1.00 97.94 120 ALA A CA 1
ATOM 947 C C . ALA A 1 120 ? -4.181 -8.184 14.099 1.00 97.94 120 ALA A C 1
ATOM 949 O O . ALA A 1 120 ? -5.316 -8.218 14.574 1.00 97.94 120 ALA A O 1
ATOM 950 N N . GLU A 1 121 ? -3.124 -7.848 14.841 1.00 97.94 121 GLU A N 1
ATOM 951 C CA . GLU A 1 121 ? -3.218 -7.552 16.271 1.00 97.94 121 GLU A CA 1
ATOM 952 C C . GLU A 1 121 ? -4.071 -6.301 16.550 1.00 97.94 121 GLU A C 1
ATOM 954 O O . GLU A 1 121 ? -4.914 -6.306 17.452 1.00 97.94 121 GLU A O 1
ATOM 959 N N . LEU A 1 122 ? -3.926 -5.237 15.747 1.00 98.19 122 LEU A N 1
ATOM 960 C CA . LEU A 1 122 ? -4.795 -4.060 15.852 1.00 98.19 122 LEU A CA 1
ATOM 961 C C . LEU A 1 122 ? -6.271 -4.424 15.642 1.00 98.19 122 LEU A C 1
ATOM 963 O O . LEU A 1 122 ? -7.124 -3.940 16.386 1.00 98.19 122 LEU A O 1
ATOM 967 N N . ALA A 1 123 ? -6.574 -5.260 14.647 1.00 98.25 123 ALA A N 1
ATOM 968 C CA . ALA A 1 123 ? -7.935 -5.678 14.325 1.00 98.25 123 ALA A CA 1
ATOM 969 C C . ALA A 1 123 ? -8.532 -6.584 15.411 1.00 98.25 123 ALA A C 1
ATOM 971 O O . ALA A 1 123 ? -9.686 -6.393 15.794 1.00 98.25 123 ALA A O 1
ATOM 972 N N . GLN A 1 124 ? -7.745 -7.504 15.976 1.00 98.31 124 GLN A N 1
ATOM 973 C CA . GLN A 1 124 ? -8.159 -8.327 17.117 1.00 98.31 124 GLN A CA 1
ATOM 974 C C . GLN A 1 124 ? -8.500 -7.469 18.340 1.00 98.31 124 GLN A C 1
ATOM 976 O O . GLN A 1 124 ? -9.544 -7.659 18.961 1.00 98.31 124 GLN A O 1
ATOM 981 N N . LEU A 1 125 ? -7.679 -6.460 18.650 1.00 97.88 125 LEU A N 1
ATOM 982 C CA . LEU A 1 125 ? -7.957 -5.505 19.731 1.00 97.88 125 LEU A CA 1
ATOM 983 C C . LEU A 1 125 ? -9.169 -4.596 19.448 1.00 97.88 125 LEU A C 1
ATOM 985 O O . LEU A 1 125 ? -9.686 -3.964 20.370 1.00 97.88 125 LEU A O 1
ATOM 989 N N . GLN A 1 126 ? -9.622 -4.521 18.193 1.00 97.50 126 GLN A N 1
ATOM 990 C CA . GLN A 1 126 ? -10.885 -3.894 17.787 1.00 97.50 126 GLN A CA 1
ATOM 991 C C . GLN A 1 126 ? -12.078 -4.867 17.811 1.00 97.50 126 GLN A C 1
ATOM 993 O O . GLN A 1 126 ? -13.200 -4.455 17.524 1.00 97.50 126 GLN A O 1
ATOM 998 N N . GLY A 1 127 ? -11.860 -6.135 18.171 1.00 97.25 127 GLY A N 1
ATOM 999 C CA . GLY A 1 127 ? -12.891 -7.171 18.222 1.00 97.25 127 GLY A CA 1
ATOM 1000 C C . GLY A 1 127 ? -13.157 -7.876 16.889 1.00 97.25 127 GLY A C 1
ATOM 1001 O O . GLY A 1 127 ? -14.137 -8.612 16.790 1.00 97.25 127 GLY A O 1
ATOM 1002 N N . SER A 1 128 ? -12.314 -7.673 15.869 1.00 97.69 128 SER A N 1
ATOM 1003 C CA . SER A 1 128 ? -12.428 -8.398 14.600 1.00 97.69 128 SER A CA 1
ATOM 1004 C C . SER A 1 128 ? -12.014 -9.861 14.758 1.00 97.69 128 SER A C 1
ATOM 1006 O O . SER A 1 128 ? -11.043 -10.174 15.448 1.00 97.69 128 SER A O 1
ATOM 1008 N N . THR A 1 129 ? -12.713 -10.746 14.050 1.00 96.50 129 THR A N 1
ATOM 1009 C CA . THR A 1 129 ? -12.314 -12.148 13.826 1.00 96.50 129 THR A CA 1
ATOM 1010 C C . THR A 1 129 ? -11.936 -12.424 12.371 1.00 96.50 129 THR A C 1
ATOM 1012 O O . THR A 1 129 ? -11.480 -13.518 12.059 1.00 96.50 129 THR A O 1
ATOM 1015 N N . GLU A 1 130 ? -12.095 -11.434 11.491 1.00 98.12 130 GLU A N 1
ATOM 1016 C CA . GLU A 1 130 ? -11.766 -11.544 10.074 1.00 98.12 130 GLU A CA 1
ATOM 1017 C C . GLU A 1 130 ? -10.283 -11.230 9.853 1.00 98.12 130 GLU A C 1
ATOM 1019 O O . GLU A 1 130 ? -9.853 -10.115 10.161 1.00 98.12 130 GLU A O 1
ATOM 1024 N N . MET A 1 131 ? -9.521 -12.212 9.359 1.00 97.44 131 MET A N 1
ATOM 1025 C CA . MET A 1 131 ? -8.054 -12.178 9.243 1.00 97.44 131 MET A CA 1
ATOM 1026 C C . MET A 1 131 ? -7.538 -12.641 7.869 1.00 97.44 131 MET A C 1
ATOM 1028 O O . MET A 1 131 ? -6.326 -12.636 7.659 1.00 97.44 131 MET A O 1
ATOM 1032 N N . GLU A 1 132 ? -8.424 -12.979 6.919 1.00 97.25 132 GLU A N 1
ATOM 1033 C CA . GLU A 1 132 ? -8.076 -13.513 5.590 1.00 97.25 132 GLU A CA 1
ATOM 1034 C C . GLU A 1 132 ? -7.014 -12.644 4.907 1.00 97.25 132 GLU A C 1
ATOM 1036 O O . GLU A 1 132 ? -5.979 -13.144 4.473 1.00 97.25 132 GLU A O 1
ATOM 1041 N N . TYR A 1 133 ? -7.225 -11.324 4.902 1.00 96.44 133 TYR A N 1
ATOM 1042 C CA . TYR A 1 133 ? -6.298 -10.373 4.290 1.00 96.44 133 TYR A CA 1
ATOM 1043 C C . TYR A 1 133 ? -4.878 -10.463 4.878 1.00 96.44 133 TYR A C 1
ATOM 1045 O O . TYR A 1 133 ? -3.896 -10.528 4.139 1.00 96.44 133 TYR A O 1
ATOM 1053 N N . THR A 1 134 ? -4.751 -10.477 6.208 1.00 96.38 134 THR A N 1
ATOM 1054 C CA . THR A 1 134 ? -3.441 -10.515 6.874 1.00 96.38 134 THR A CA 1
ATOM 1055 C C . THR A 1 134 ? -2.780 -11.887 6.799 1.00 96.38 134 THR A C 1
ATOM 1057 O O . THR A 1 134 ? -1.552 -11.955 6.775 1.00 96.38 134 THR A O 1
ATOM 1060 N N . ASP A 1 135 ? -3.567 -12.961 6.734 1.00 94.62 135 ASP A N 1
ATOM 1061 C CA . ASP A 1 135 ? -3.058 -14.329 6.621 1.00 94.62 135 ASP A CA 1
ATOM 1062 C C . ASP A 1 135 ? -2.474 -14.589 5.224 1.00 94.62 135 ASP A C 1
ATOM 1064 O O . ASP A 1 135 ? -1.375 -15.134 5.110 1.00 94.62 135 ASP A O 1
ATOM 1068 N N . VAL A 1 136 ? -3.159 -14.136 4.165 1.00 92.31 136 VAL A N 1
ATOM 1069 C CA . VAL A 1 136 ? -2.682 -14.238 2.774 1.00 92.31 136 VAL A CA 1
ATOM 1070 C C . VAL A 1 136 ? -1.386 -13.441 2.587 1.00 92.31 136 VAL A C 1
ATOM 1072 O O . VAL A 1 136 ? -0.349 -14.005 2.226 1.00 92.31 136 VAL A O 1
ATOM 1075 N N . HIS A 1 137 ? -1.396 -12.147 2.918 1.00 91.06 137 HIS A N 1
ATOM 1076 C CA . HIS A 1 137 ? -0.229 -11.274 2.735 1.00 91.06 137 HIS A CA 1
ATOM 1077 C C . HIS A 1 137 ? 0.909 -11.537 3.737 1.00 91.06 137 HIS A C 1
ATOM 1079 O O . HIS A 1 137 ? 2.054 -11.148 3.515 1.00 91.06 137 HIS A O 1
ATOM 1085 N N . GLY A 1 138 ? 0.643 -12.242 4.842 1.00 83.38 138 GLY A N 1
ATOM 1086 C CA . GLY A 1 138 ? 1.689 -12.693 5.762 1.00 83.38 138 GLY A CA 1
ATOM 1087 C C . GLY A 1 138 ? 2.625 -13.749 5.155 1.00 83.38 138 GLY A C 1
ATOM 1088 O O . GLY A 1 138 ? 3.750 -13.914 5.637 1.00 83.38 138 GLY A O 1
ATOM 1089 N N . VAL A 1 139 ? 2.177 -14.447 4.103 1.00 79.31 139 VAL A N 1
ATOM 1090 C CA . VAL A 1 139 ? 2.902 -15.553 3.459 1.00 79.31 139 VAL A CA 1
ATOM 1091 C C . VAL A 1 139 ? 3.286 -15.225 2.014 1.00 79.31 139 VAL A C 1
ATOM 1093 O O . VAL A 1 139 ? 4.459 -15.379 1.665 1.00 79.31 139 VAL A O 1
ATOM 1096 N N . CYS A 1 140 ? 2.338 -14.777 1.182 1.00 73.25 140 CYS A N 1
ATOM 1097 C CA . CYS A 1 140 ? 2.551 -14.598 -0.262 1.00 73.25 140 CYS A CA 1
ATOM 1098 C C . CYS A 1 140 ? 3.669 -13.588 -0.573 1.00 73.25 140 CYS A C 1
ATOM 1100 O O . CYS A 1 140 ? 4.562 -13.868 -1.380 1.00 73.25 140 CYS A O 1
ATOM 1102 N N . ASP A 1 141 ? 3.706 -12.477 0.161 1.00 78.62 141 ASP A N 1
ATOM 1103 C CA . ASP A 1 141 ? 4.592 -11.341 -0.120 1.00 78.62 141 ASP A CA 1
ATOM 1104 C C . ASP A 1 141 ? 6.087 -11.665 0.082 1.00 78.62 141 ASP A C 1
ATOM 1106 O O . ASP A 1 141 ? 6.969 -10.986 -0.454 1.00 78.62 141 ASP A O 1
ATOM 1110 N N . VAL A 1 142 ? 6.419 -12.747 0.802 1.00 77.00 142 VAL A N 1
ATOM 1111 C CA . VAL A 1 142 ? 7.806 -13.239 0.923 1.00 77.00 142 VAL A CA 1
ATOM 1112 C C . VAL A 1 142 ? 8.338 -13.691 -0.431 1.00 77.00 142 VAL A C 1
ATOM 1114 O O . VAL A 1 142 ? 9.471 -13.369 -0.807 1.00 77.00 142 VAL A O 1
ATOM 1117 N N . THR A 1 143 ? 7.516 -14.441 -1.164 1.00 82.38 143 THR A N 1
ATOM 1118 C CA . THR A 1 143 ? 7.868 -14.949 -2.489 1.00 82.38 143 THR A CA 1
ATOM 1119 C C . THR A 1 143 ? 7.952 -13.789 -3.470 1.00 82.38 143 THR A C 1
ATOM 1121 O O . THR A 1 143 ? 8.976 -13.643 -4.137 1.00 82.38 143 THR A O 1
ATOM 1124 N N . HIS A 1 144 ? 6.956 -12.900 -3.470 1.00 86.56 144 HIS A N 1
ATOM 1125 C CA . HIS A 1 144 ? 6.935 -11.723 -4.337 1.00 86.56 144 HIS A CA 1
ATOM 1126 C C . HIS A 1 144 ? 8.142 -10.812 -4.131 1.00 86.56 144 HIS A C 1
ATOM 1128 O O . HIS A 1 144 ? 8.780 -10.409 -5.100 1.00 86.56 144 HIS A O 1
ATOM 1134 N N . THR A 1 145 ? 8.529 -10.544 -2.880 1.00 87.50 145 THR A N 1
ATOM 1135 C CA . THR A 1 145 ? 9.724 -9.744 -2.572 1.00 87.50 145 THR A CA 1
ATOM 1136 C C . THR A 1 145 ? 10.969 -10.335 -3.233 1.00 87.50 145 THR A C 1
ATOM 1138 O O . THR A 1 145 ? 11.714 -9.636 -3.925 1.00 87.50 145 THR A O 1
ATOM 1141 N N . ALA A 1 146 ? 11.203 -11.637 -3.042 1.00 86.31 146 ALA A N 1
ATOM 1142 C CA . ALA A 1 146 ? 12.363 -12.317 -3.608 1.00 86.31 146 ALA A CA 1
ATOM 1143 C C . ALA A 1 146 ? 12.327 -12.331 -5.145 1.00 86.31 146 ALA A C 1
ATOM 1145 O O . ALA A 1 146 ? 13.358 -12.154 -5.796 1.00 86.31 146 ALA A O 1
ATOM 1146 N N . GLU A 1 147 ? 11.150 -12.525 -5.730 1.00 90.38 147 GLU A N 1
ATOM 1147 C CA . GLU A 1 147 ? 10.951 -12.524 -7.175 1.00 90.38 147 GLU A CA 1
ATOM 1148 C C . GLU A 1 147 ? 11.143 -11.142 -7.803 1.00 90.38 147 GLU A C 1
ATOM 1150 O O . GLU A 1 147 ? 11.805 -11.036 -8.837 1.00 90.38 147 GLU A O 1
ATOM 1155 N N . LEU A 1 148 ? 10.660 -10.081 -7.156 1.00 91.81 148 LEU A N 1
ATOM 1156 C CA . LEU A 1 148 ? 10.860 -8.701 -7.593 1.00 91.81 148 LEU A CA 1
ATOM 1157 C C . LEU A 1 148 ? 12.333 -8.286 -7.514 1.00 91.81 148 LEU A C 1
ATOM 1159 O O . LEU A 1 148 ? 12.812 -7.597 -8.413 1.00 91.81 148 LEU A O 1
ATOM 1163 N N . TYR A 1 149 ? 13.089 -8.747 -6.510 1.00 88.81 149 TYR A N 1
ATOM 1164 C CA . TYR A 1 149 ? 14.539 -8.518 -6.472 1.00 88.81 149 TYR A CA 1
ATOM 1165 C C . TYR A 1 149 ? 15.285 -9.240 -7.602 1.00 88.81 149 TYR A C 1
ATOM 1167 O O . TYR A 1 149 ? 16.176 -8.652 -8.211 1.00 88.81 149 TYR A O 1
ATOM 1175 N N . ARG A 1 150 ? 14.903 -10.474 -7.953 1.00 87.44 150 ARG A N 1
ATOM 1176 C CA . ARG A 1 150 ? 15.485 -11.159 -9.126 1.00 87.44 150 ARG A CA 1
ATOM 1177 C C . ARG A 1 150 ? 15.109 -10.460 -10.436 1.00 87.44 150 ARG A C 1
ATOM 1179 O O . ARG A 1 150 ? 15.942 -10.313 -11.325 1.00 87.44 150 ARG A O 1
ATOM 1186 N N . ALA A 1 151 ? 13.864 -10.003 -10.555 1.00 89.62 151 ALA A N 1
ATOM 1187 C CA . ALA A 1 151 ? 13.398 -9.215 -11.693 1.00 89.62 151 ALA A CA 1
ATOM 1188 C C . ALA A 1 151 ? 14.153 -7.881 -11.826 1.00 89.62 151 ALA A C 1
ATOM 1190 O O . ALA A 1 151 ? 14.466 -7.458 -12.939 1.00 89.62 151 ALA A O 1
ATOM 1191 N N . LEU A 1 152 ? 14.485 -7.240 -10.701 1.00 90.19 152 LEU A N 1
ATOM 1192 C CA . LEU A 1 152 ? 15.275 -6.013 -10.663 1.00 90.19 152 LEU A CA 1
ATOM 1193 C C . LEU A 1 152 ? 16.662 -6.208 -11.281 1.00 90.19 152 LEU A C 1
ATOM 1195 O O . LEU A 1 152 ? 17.083 -5.365 -12.071 1.00 90.19 152 LEU A O 1
ATOM 1199 N N . GLU A 1 153 ? 17.354 -7.307 -10.973 1.00 87.56 153 GLU A N 1
ATOM 1200 C CA . GLU A 1 153 ? 18.663 -7.604 -11.572 1.00 87.56 153 GLU A CA 1
ATOM 1201 C C . GLU A 1 153 ? 18.576 -7.664 -13.104 1.00 87.56 153 GLU A C 1
ATOM 1203 O O . GLU A 1 153 ? 19.374 -7.032 -13.800 1.00 87.56 153 GLU A O 1
ATOM 1208 N N . ALA A 1 154 ? 17.562 -8.353 -13.637 1.00 90.06 154 ALA A N 1
ATOM 1209 C CA . ALA A 1 154 ? 17.330 -8.447 -15.077 1.00 90.06 154 ALA A CA 1
ATOM 1210 C C . ALA A 1 154 ? 16.995 -7.085 -15.712 1.00 90.06 154 ALA A C 1
ATOM 1212 O O . ALA A 1 154 ? 17.489 -6.765 -16.794 1.00 90.06 154 ALA A O 1
ATOM 1213 N N . GLU A 1 155 ? 16.189 -6.261 -15.041 1.00 92.12 155 GLU A N 1
ATOM 1214 C CA . GLU A 1 155 ? 15.833 -4.925 -15.526 1.00 92.12 155 GLU A CA 1
ATOM 1215 C C . GLU A 1 155 ? 17.037 -3.973 -15.531 1.00 92.12 155 GLU A C 1
ATOM 1217 O O . GLU A 1 155 ? 17.228 -3.211 -16.481 1.00 92.12 155 GLU A O 1
ATOM 1222 N N . MET A 1 156 ? 17.886 -4.032 -14.501 1.00 88.88 156 MET A N 1
ATOM 1223 C CA . MET A 1 156 ? 19.083 -3.196 -14.399 1.00 88.88 156 MET A CA 1
ATOM 1224 C C . MET A 1 156 ? 20.078 -3.461 -15.534 1.00 88.88 156 MET A C 1
ATOM 1226 O O . MET A 1 156 ? 20.699 -2.514 -16.011 1.00 88.88 156 MET A O 1
ATOM 1230 N N . LEU A 1 157 ? 20.190 -4.703 -16.017 1.00 87.25 157 LEU A N 1
ATOM 1231 C CA . LEU A 1 157 ? 21.044 -5.043 -17.165 1.00 87.25 157 LEU A CA 1
ATOM 1232 C C . LEU A 1 157 ? 20.584 -4.386 -18.477 1.00 87.25 157 LEU A C 1
ATOM 1234 O O . LEU A 1 157 ? 21.405 -4.136 -19.356 1.00 87.25 157 LEU A O 1
ATOM 1238 N N . LEU A 1 158 ? 19.286 -4.101 -18.615 1.00 86.12 158 LEU A N 1
ATOM 1239 C CA . LEU A 1 158 ? 18.700 -3.483 -19.812 1.00 86.12 158 LEU A CA 1
ATOM 1240 C C . LEU A 1 158 ? 18.522 -1.966 -19.685 1.00 86.12 158 LEU A C 1
ATOM 1242 O O . LEU A 1 158 ? 18.228 -1.281 -20.671 1.00 86.12 158 LEU A O 1
ATOM 1246 N N . SER A 1 159 ? 18.634 -1.428 -18.473 1.00 75.38 159 SER A N 1
ATOM 1247 C CA . SER A 1 159 ? 18.287 -0.043 -18.205 1.00 75.38 159 SER A CA 1
ATOM 1248 C C . SER A 1 159 ? 19.480 0.895 -18.371 1.00 75.38 159 SER A C 1
ATOM 1250 O O . SER A 1 159 ? 20.469 0.818 -17.647 1.00 75.38 159 SER A O 1
ATOM 1252 N N . ASN A 1 160 ? 19.328 1.902 -19.234 1.00 69.06 160 ASN A N 1
ATOM 1253 C CA . ASN A 1 160 ? 20.232 3.058 -19.267 1.00 69.06 160 ASN A CA 1
ATOM 1254 C C . ASN A 1 160 ? 20.177 3.869 -17.955 1.00 69.06 160 ASN A C 1
ATOM 1256 O O . ASN A 1 160 ? 21.080 4.660 -17.682 1.00 69.06 160 ASN A O 1
ATOM 1260 N N . GLU A 1 161 ? 19.148 3.667 -17.119 1.00 63.28 161 GLU A N 1
ATOM 1261 C CA . GLU A 1 161 ? 19.114 4.228 -15.769 1.00 63.28 161 GLU A CA 1
ATOM 1262 C C . GLU A 1 161 ? 20.166 3.593 -14.867 1.00 63.28 161 GLU A C 1
ATOM 1264 O O . GLU A 1 161 ? 20.628 4.282 -13.972 1.00 63.28 161 GLU A O 1
ATOM 1269 N N . ALA A 1 162 ? 20.600 2.347 -15.100 1.00 55.16 162 ALA A N 1
ATOM 1270 C CA . ALA A 1 162 ? 21.691 1.737 -14.337 1.00 55.16 1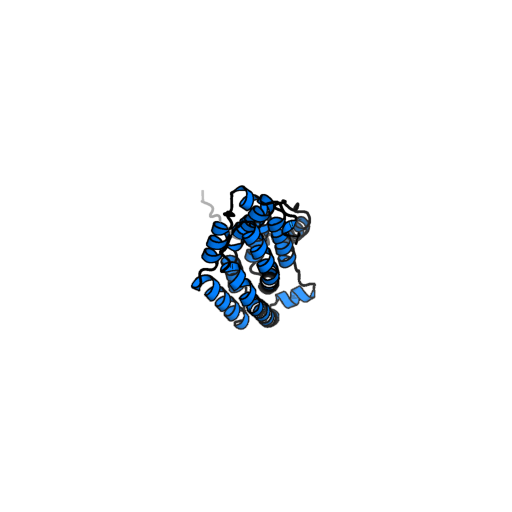62 ALA A CA 1
ATOM 1271 C C . ALA A 1 162 ? 23.014 2.500 -14.547 1.00 55.16 162 ALA A C 1
ATOM 1273 O O . ALA A 1 162 ? 23.769 2.716 -13.600 1.00 55.16 162 ALA A O 1
ATOM 1274 N N . ALA A 1 163 ? 23.247 3.015 -15.761 1.00 51.12 163 ALA A N 1
ATOM 1275 C CA . ALA A 1 163 ? 24.375 3.897 -16.060 1.00 51.12 163 ALA A CA 1
ATOM 1276 C C . ALA A 1 163 ? 24.219 5.294 -15.422 1.00 51.12 163 ALA A C 1
ATOM 1278 O O . ALA A 1 163 ? 25.193 5.849 -14.920 1.00 51.12 163 ALA A O 1
ATOM 1279 N N . ALA A 1 164 ? 23.000 5.848 -15.364 1.00 50.81 164 ALA A N 1
ATOM 1280 C CA .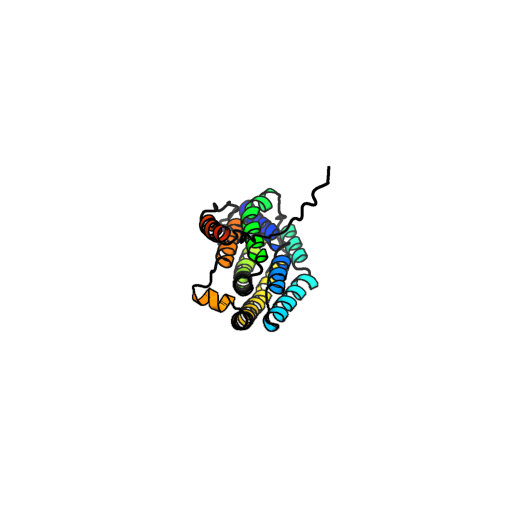 ALA A 1 164 ? 22.719 7.088 -14.623 1.00 50.81 164 ALA A CA 1
ATOM 1281 C C . ALA A 1 164 ? 22.754 6.890 -13.091 1.00 50.81 164 ALA A C 1
ATOM 1283 O O . ALA A 1 164 ? 23.038 7.822 -12.342 1.00 50.81 164 ALA A O 1
ATOM 1284 N N . ALA A 1 165 ? 22.500 5.669 -12.626 1.00 51.75 165 ALA A N 1
ATOM 1285 C CA . ALA A 1 165 ? 22.518 5.234 -11.238 1.00 51.75 165 ALA A CA 1
ATOM 1286 C C . ALA A 1 165 ? 23.920 4.867 -10.733 1.00 51.75 165 ALA A C 1
ATOM 1288 O O . ALA A 1 165 ? 24.138 4.865 -9.523 1.00 51.75 165 ALA A O 1
ATOM 1289 N N . ALA A 1 166 ? 24.896 4.656 -11.623 1.00 49.22 166 ALA A N 1
ATOM 1290 C CA . ALA A 1 166 ? 26.315 4.644 -11.260 1.00 49.22 166 ALA A CA 1
ATOM 1291 C C . ALA A 1 166 ? 26.774 6.001 -10.674 1.00 49.22 166 ALA A C 1
ATOM 1293 O O . ALA A 1 166 ? 27.789 6.060 -9.986 1.00 49.22 166 ALA A O 1
ATOM 1294 N N . ALA A 1 167 ? 25.991 7.075 -10.866 1.00 49.78 167 ALA A N 1
ATOM 1295 C CA . ALA A 1 167 ? 26.135 8.356 -10.167 1.00 49.78 167 ALA A CA 1
ATOM 129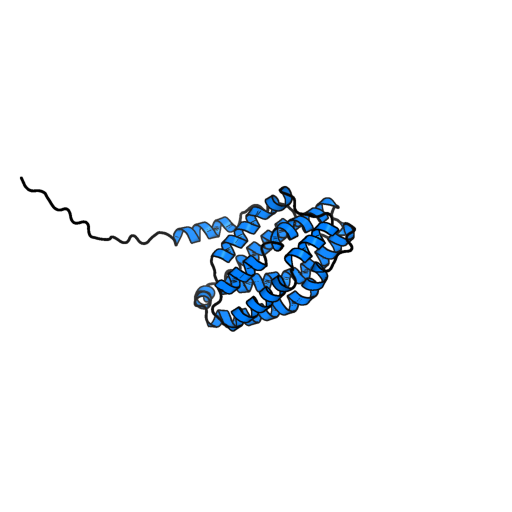6 C C . ALA A 1 167 ? 25.340 8.446 -8.836 1.00 49.78 167 ALA A C 1
ATOM 1298 O O . ALA A 1 167 ? 25.325 9.500 -8.203 1.00 49.78 167 ALA A O 1
ATOM 1299 N N . GLY A 1 168 ? 24.693 7.354 -8.409 1.00 55.38 168 GLY A N 1
ATOM 1300 C CA . GLY A 1 168 ? 23.886 7.219 -7.192 1.00 55.38 168 GLY A CA 1
ATOM 1301 C C . GLY A 1 168 ? 22.441 6.795 -7.488 1.00 55.38 168 GLY A C 1
ATOM 1302 O O . GLY A 1 168 ? 21.624 7.616 -7.909 1.00 55.38 168 GLY A O 1
ATOM 1303 N N . VAL A 1 169 ? 22.093 5.523 -7.244 1.00 61.97 169 VAL A N 1
ATOM 1304 C CA . VAL A 1 169 ? 20.690 5.064 -7.219 1.00 61.97 169 VAL A CA 1
ATOM 1305 C C . VAL A 1 169 ? 19.937 5.890 -6.171 1.00 61.97 169 VAL A C 1
ATOM 1307 O O . VAL A 1 169 ? 20.272 5.862 -4.989 1.00 61.97 169 VAL A O 1
ATOM 1310 N N . SER A 1 170 ? 18.914 6.632 -6.592 1.00 71.06 170 SER A N 1
ATOM 1311 C CA . SER A 1 170 ? 18.052 7.371 -5.667 1.00 71.06 170 SER A CA 1
ATOM 1312 C C . SER A 1 170 ? 17.012 6.433 -5.050 1.00 71.06 170 SER A C 1
ATOM 1314 O O . SER A 1 170 ? 16.173 5.896 -5.772 1.00 71.06 170 SER A O 1
ATOM 1316 N N . PHE A 1 171 ? 17.017 6.290 -3.722 1.00 88.62 171 PHE A N 1
ATOM 1317 C CA . PHE A 1 171 ? 15.992 5.572 -2.943 1.00 88.62 171 PHE A CA 1
ATOM 1318 C C . PHE A 1 171 ? 14.746 6.429 -2.656 1.00 88.62 171 PHE A C 1
ATOM 1320 O O . PHE A 1 171 ? 14.027 6.200 -1.689 1.00 88.62 171 PHE A O 1
ATOM 1327 N N . GLU A 1 172 ? 14.475 7.430 -3.494 1.00 91.06 172 GLU A N 1
ATOM 1328 C CA . GLU A 1 172 ? 13.354 8.364 -3.339 1.00 91.06 172 GLU A CA 1
ATOM 1329 C C . GLU A 1 172 ? 12.015 7.654 -3.101 1.00 91.06 172 GLU A C 1
ATOM 1331 O O . GLU A 1 172 ? 11.293 8.026 -2.184 1.00 91.06 172 GLU A O 1
ATOM 1336 N N . GLY A 1 173 ? 11.704 6.602 -3.866 1.00 93.44 173 GLY A N 1
ATOM 1337 C CA . GLY A 1 173 ? 10.453 5.858 -3.692 1.00 93.44 173 GLY A CA 1
ATOM 1338 C C . GLY A 1 173 ? 10.359 5.135 -2.346 1.00 93.44 173 GLY A C 1
ATOM 1339 O O . GLY A 1 173 ? 9.291 5.101 -1.743 1.00 93.44 173 GLY A O 1
ATOM 1340 N N . VAL A 1 174 ? 11.483 4.642 -1.817 1.00 93.88 174 VAL A N 1
ATOM 1341 C CA . VAL A 1 174 ? 11.551 4.032 -0.477 1.00 93.88 174 VAL A CA 1
ATOM 1342 C C . VAL A 1 174 ? 11.294 5.080 0.608 1.00 93.88 174 VAL A C 1
ATOM 1344 O O . VAL A 1 174 ? 10.538 4.825 1.544 1.00 93.88 174 VAL A O 1
ATOM 1347 N N . GLU A 1 175 ? 11.855 6.284 0.472 1.00 94.06 175 GLU A N 1
ATOM 1348 C CA . GLU A 1 175 ? 11.590 7.381 1.412 1.00 94.06 175 GLU A CA 1
ATOM 1349 C C . GLU A 1 175 ? 10.135 7.858 1.357 1.00 94.06 175 GLU A C 1
ATOM 1351 O O . GLU A 1 175 ? 9.529 8.112 2.400 1.00 94.06 175 GLU A O 1
ATOM 1356 N N . LEU A 1 176 ? 9.548 7.940 0.159 1.00 95.50 176 LEU A N 1
ATOM 1357 C CA . LEU A 1 176 ? 8.130 8.258 -0.012 1.00 95.50 176 LEU A CA 1
ATOM 1358 C C . LEU A 1 176 ? 7.232 7.193 0.640 1.00 95.50 176 LEU A C 1
ATOM 1360 O O . LEU A 1 176 ? 6.308 7.550 1.373 1.00 95.50 176 LEU A O 1
ATOM 1364 N N . LEU A 1 177 ? 7.536 5.901 0.458 1.00 94.94 177 LEU A N 1
ATOM 1365 C CA . LEU A 1 177 ? 6.834 4.806 1.136 1.00 94.94 177 LEU A CA 1
ATOM 1366 C C . LEU A 1 177 ? 6.964 4.896 2.654 1.00 94.94 177 LEU A C 1
ATOM 1368 O O . LEU A 1 177 ? 5.967 4.754 3.359 1.00 94.94 177 LEU A O 1
ATOM 1372 N N . ARG A 1 178 ? 8.164 5.178 3.175 1.00 93.12 178 ARG A N 1
ATOM 1373 C CA . ARG A 1 178 ? 8.377 5.347 4.617 1.00 93.12 178 ARG A CA 1
ATOM 1374 C C . ARG A 1 178 ? 7.503 6.470 5.175 1.00 93.12 178 ARG A C 1
ATOM 1376 O O . ARG A 1 178 ? 6.817 6.256 6.172 1.00 93.12 178 ARG A O 1
ATOM 1383 N N . MET A 1 179 ? 7.477 7.631 4.515 1.00 94.12 179 MET A N 1
ATOM 1384 C CA . MET A 1 179 ? 6.619 8.754 4.918 1.00 94.12 179 MET A CA 1
ATOM 1385 C C . MET A 1 179 ? 5.130 8.396 4.847 1.00 94.12 179 MET A C 1
ATOM 1387 O O . MET A 1 179 ? 4.366 8.745 5.746 1.00 94.12 179 MET A O 1
ATOM 1391 N N . LEU A 1 180 ? 4.706 7.669 3.811 1.00 95.88 180 LEU A N 1
ATOM 1392 C CA . LEU A 1 180 ? 3.330 7.193 3.689 1.00 95.88 180 LEU A CA 1
ATOM 1393 C C . LEU A 1 180 ? 2.959 6.238 4.834 1.00 95.88 180 LEU A C 1
ATOM 1395 O O . LEU A 1 180 ? 1.920 6.428 5.465 1.00 95.88 180 LEU A O 1
ATOM 1399 N N . CYS A 1 181 ? 3.814 5.268 5.159 1.00 94.62 181 CYS A N 1
ATOM 1400 C CA . CYS A 1 181 ? 3.614 4.355 6.285 1.00 94.62 181 CYS A CA 1
ATOM 1401 C C . CYS A 1 181 ? 3.583 5.088 7.633 1.00 94.62 181 CYS A C 1
ATOM 1403 O O . CYS A 1 181 ? 2.747 4.782 8.483 1.00 94.62 181 CYS A O 1
ATOM 1405 N N . GLU A 1 182 ? 4.440 6.089 7.833 1.00 94.31 182 GLU A N 1
ATOM 1406 C CA . GLU A 1 182 ? 4.410 6.938 9.029 1.00 94.31 182 GLU A CA 1
ATOM 1407 C C . GLU A 1 182 ? 3.086 7.700 9.151 1.00 94.31 182 GLU A C 1
ATOM 1409 O O . GLU A 1 182 ? 2.489 7.717 10.232 1.00 94.31 182 GLU A O 1
ATOM 1414 N N . ASN A 1 183 ? 2.573 8.263 8.054 1.00 95.50 183 ASN A N 1
ATOM 1415 C CA . ASN A 1 183 ? 1.276 8.945 8.036 1.00 95.50 183 ASN A CA 1
ATOM 1416 C C . ASN A 1 183 ? 0.107 7.964 8.249 1.00 95.50 183 ASN A C 1
ATOM 1418 O O . ASN A 1 183 ? -0.861 8.305 8.930 1.00 95.50 183 ASN A O 1
ATOM 1422 N N . ILE A 1 184 ? 0.202 6.727 7.744 1.00 96.81 184 ILE A N 1
ATOM 1423 C CA . ILE A 1 184 ? -0.765 5.655 8.033 1.00 96.81 184 ILE A CA 1
ATOM 1424 C C . ILE A 1 184 ? -0.805 5.364 9.539 1.00 96.81 184 ILE A C 1
ATOM 1426 O O . ILE A 1 184 ? -1.880 5.376 10.136 1.00 96.81 184 ILE A O 1
ATOM 1430 N N . ILE A 1 185 ? 0.347 5.164 10.182 1.00 95.12 185 ILE A N 1
ATOM 1431 C CA . ILE A 1 185 ? 0.409 4.820 11.612 1.00 95.12 185 ILE A CA 1
ATOM 1432 C C . ILE A 1 185 ? -0.039 6.001 12.478 1.00 95.12 185 ILE A C 1
ATOM 1434 O O . ILE A 1 185 ? -0.865 5.857 13.374 1.00 95.12 185 ILE A O 1
ATOM 1438 N N . THR A 1 186 ? 0.504 7.188 12.224 1.00 91.81 186 THR A N 1
ATOM 1439 C CA . THR A 1 186 ? 0.362 8.326 13.143 1.00 91.81 186 THR A CA 1
ATOM 1440 C C . THR A 1 186 ? -0.864 9.186 12.863 1.00 91.81 186 THR A C 1
ATOM 1442 O O . THR A 1 186 ? -1.280 9.941 13.738 1.00 91.81 186 THR A O 1
ATOM 1445 N N . GLY A 1 187 ? -1.407 9.143 11.640 1.00 86.94 187 GLY A N 1
ATOM 1446 C CA . GLY A 1 187 ? -2.421 10.095 11.174 1.00 86.94 187 GLY A CA 1
ATOM 1447 C C . GLY A 1 187 ? -1.936 11.549 11.160 1.00 86.94 187 GLY A C 1
ATOM 1448 O O . GLY A 1 187 ? -2.727 12.462 10.928 1.00 86.94 187 GLY A O 1
ATOM 1449 N N . SER A 1 188 ? -0.649 11.782 11.425 1.00 74.88 188 SER A N 1
ATOM 1450 C CA . SER A 1 188 ? -0.048 13.105 11.403 1.00 74.88 188 SER A CA 1
ATOM 1451 C C . SER A 1 188 ? 0.298 13.444 9.965 1.00 74.88 188 SER A C 1
ATOM 1453 O O . SER A 1 188 ? 0.849 12.616 9.249 1.00 74.88 188 SER A O 1
ATOM 1455 N N . ARG A 1 189 ? 0.022 14.678 9.536 1.00 61.44 189 ARG A N 1
ATOM 1456 C CA . ARG A 1 189 ? 0.645 15.217 8.325 1.00 61.44 189 ARG A CA 1
ATOM 1457 C C . ARG A 1 189 ? 2.127 15.394 8.643 1.00 61.44 189 ARG A C 1
ATOM 1459 O O . ARG A 1 189 ? 2.499 16.462 9.130 1.00 61.44 189 ARG A O 1
ATOM 1466 N N . ALA A 1 190 ? 2.962 14.369 8.459 1.00 49.72 190 ALA A N 1
ATOM 1467 C CA . ALA A 1 190 ? 4.404 14.559 8.553 1.00 49.72 190 ALA A CA 1
ATOM 1468 C C . ALA A 1 190 ? 4.768 15.683 7.574 1.00 49.72 190 ALA A C 1
ATOM 1470 O O . ALA A 1 190 ? 4.541 15.583 6.368 1.00 49.72 190 ALA A O 1
ATOM 1471 N N . ALA A 1 191 ? 5.190 16.823 8.123 1.00 42.66 191 ALA A N 1
ATOM 1472 C CA . ALA A 1 191 ? 5.351 18.049 7.366 1.00 42.66 191 ALA A CA 1
ATOM 1473 C C . ALA A 1 191 ? 6.399 17.837 6.270 1.00 42.66 191 ALA A C 1
ATOM 1475 O O . ALA A 1 191 ? 7.574 17.594 6.548 1.00 42.66 191 ALA A O 1
ATOM 1476 N N . VAL A 1 192 ? 5.940 17.956 5.027 1.00 46.38 192 VAL A N 1
ATOM 1477 C CA . VAL A 1 192 ? 6.709 17.964 3.785 1.00 46.38 192 VAL A CA 1
ATOM 1478 C C . VAL A 1 192 ? 7.854 18.973 3.901 1.00 46.38 192 VAL A C 1
ATOM 1480 O O . VAL A 1 192 ? 7.684 20.171 3.676 1.00 46.38 192 VAL A O 1
ATOM 1483 N N . ARG A 1 193 ? 9.038 18.505 4.302 1.00 41.94 193 ARG A N 1
ATOM 1484 C CA . ARG A 1 193 ? 10.248 19.339 4.378 1.00 41.94 193 ARG A CA 1
ATOM 1485 C C . ARG A 1 193 ? 11.446 18.740 3.638 1.00 41.94 193 ARG A C 1
ATOM 1487 O O . ARG A 1 193 ? 12.420 19.451 3.421 1.00 41.94 193 ARG A O 1
ATOM 1494 N N . SER A 1 194 ? 11.360 17.486 3.189 1.00 42.94 194 SER A N 1
ATOM 1495 C CA . SER A 1 194 ? 12.413 16.799 2.424 1.00 42.94 194 SER A CA 1
ATOM 1496 C C . SER A 1 194 ? 12.188 16.807 0.903 1.00 42.94 194 SER A C 1
ATOM 1498 O O . SER A 1 194 ? 13.162 16.934 0.168 1.00 42.94 194 SER A O 1
ATOM 1500 N N . ALA A 1 195 ? 10.939 16.771 0.418 1.00 44.03 195 ALA A N 1
ATOM 1501 C CA . ALA A 1 195 ? 10.629 16.708 -1.022 1.00 44.03 195 ALA A CA 1
ATOM 1502 C C . ALA A 1 195 ? 10.876 18.028 -1.786 1.00 44.03 195 ALA A C 1
ATOM 1504 O O . ALA A 1 195 ? 11.144 18.034 -2.983 1.00 44.03 195 ALA A O 1
ATOM 1505 N N . ARG A 1 196 ? 10.885 19.175 -1.094 1.00 42.53 196 ARG A N 1
ATOM 1506 C CA . ARG A 1 196 ? 11.046 20.488 -1.746 1.00 42.53 196 ARG A CA 1
ATOM 1507 C C . ARG A 1 196 ? 12.428 20.697 -2.388 1.00 42.53 196 ARG A C 1
ATOM 1509 O O . ARG A 1 196 ? 12.575 21.569 -3.232 1.00 42.53 196 ARG A O 1
ATOM 1516 N N . LYS A 1 197 ? 13.434 19.892 -2.014 1.00 41.69 197 LYS A N 1
ATOM 1517 C CA . LYS A 1 197 ? 14.777 19.937 -2.621 1.00 41.69 197 LYS A CA 1
ATOM 1518 C C . LYS A 1 197 ? 14.886 19.154 -3.937 1.00 41.69 197 LYS A C 1
ATOM 1520 O O . LYS A 1 197 ? 15.811 19.423 -4.698 1.00 41.69 197 LYS A O 1
ATOM 1525 N N . SER A 1 198 ? 13.991 18.202 -4.218 1.00 45.47 198 SER A N 1
ATOM 1526 C CA . SER A 1 198 ? 14.018 17.436 -5.475 1.00 45.47 198 SER A CA 1
ATOM 1527 C C . SER A 1 198 ? 13.271 18.135 -6.611 1.00 45.47 198 SER A C 1
ATOM 1529 O O . SER A 1 198 ? 13.709 18.035 -7.757 1.00 45.47 198 SER A O 1
ATOM 1531 N N . ASP A 1 199 ? 12.219 18.898 -6.300 1.00 42.41 199 ASP A N 1
ATOM 1532 C CA . ASP A 1 199 ? 11.407 19.597 -7.307 1.00 42.41 199 ASP A CA 1
ATOM 1533 C C . ASP A 1 199 ? 12.145 20.779 -7.949 1.00 42.41 199 ASP A C 1
ATOM 1535 O O . ASP A 1 199 ? 12.121 20.921 -9.170 1.00 42.41 199 ASP A O 1
ATOM 1539 N N . GLU A 1 200 ? 12.914 21.558 -7.177 1.00 42.69 200 GLU A N 1
ATOM 1540 C CA . GLU A 1 200 ? 13.757 22.637 -7.730 1.00 42.69 200 GLU A CA 1
ATOM 1541 C C . GLU A 1 200 ? 14.817 22.102 -8.716 1.00 42.69 200 GLU A C 1
ATOM 1543 O O . GLU A 1 200 ? 15.188 22.776 -9.678 1.00 42.69 200 GLU A O 1
ATOM 1548 N N . ALA A 1 201 ? 15.270 20.857 -8.530 1.00 43.72 201 ALA A N 1
ATOM 1549 C CA . ALA A 1 201 ? 16.221 20.192 -9.421 1.00 43.72 201 ALA A CA 1
ATOM 1550 C C . ALA A 1 201 ? 15.560 19.494 -10.628 1.00 43.72 201 ALA A C 1
ATOM 1552 O O . ALA A 1 201 ? 16.262 19.095 -11.568 1.00 43.72 201 ALA A O 1
ATOM 1553 N N . TYR A 1 202 ? 14.240 19.295 -10.603 1.00 43.06 202 TYR A N 1
ATOM 1554 C CA . TYR A 1 202 ? 13.463 18.690 -11.687 1.00 43.06 202 TYR A CA 1
ATOM 1555 C C . TYR A 1 202 ? 12.919 19.759 -12.643 1.00 43.06 202 TYR A C 1
ATOM 1557 O O . TYR A 1 202 ? 13.096 19.641 -13.855 1.00 43.06 202 TYR A O 1
ATOM 1565 N N . ASP A 1 203 ? 12.388 20.859 -12.106 1.00 43.00 203 ASP A N 1
ATOM 1566 C CA . ASP A 1 203 ? 11.822 21.967 -12.888 1.00 43.00 203 ASP A CA 1
ATOM 1567 C C . ASP A 1 203 ? 12.896 22.690 -13.733 1.00 43.00 203 ASP A C 1
ATOM 1569 O O . ASP A 1 203 ? 12.672 23.118 -14.867 1.00 43.00 203 ASP A O 1
ATOM 1573 N N . ALA A 1 204 ? 14.143 22.707 -13.249 1.00 45.41 204 ALA A N 1
ATOM 1574 C CA . ALA A 1 204 ? 15.290 23.215 -14.000 1.00 45.41 204 ALA A CA 1
ATOM 1575 C C . ALA A 1 204 ? 15.615 22.404 -15.276 1.00 45.41 204 ALA A C 1
ATOM 1577 O O . ALA A 1 204 ? 16.250 22.937 -16.188 1.00 45.41 204 ALA A O 1
ATOM 1578 N N . ARG A 1 205 ? 15.189 21.134 -15.365 1.00 48.47 205 ARG A N 1
ATOM 1579 C CA . ARG A 1 205 ? 15.481 20.226 -16.492 1.00 48.47 205 ARG A CA 1
ATOM 1580 C C . ARG A 1 205 ? 14.376 20.159 -17.548 1.00 48.47 205 ARG A C 1
ATOM 1582 O O . ARG A 1 205 ? 14.615 19.601 -18.613 1.00 48.47 205 ARG A O 1
ATOM 1589 N N . LEU A 1 206 ? 13.205 20.742 -17.283 1.00 42.66 206 LEU A N 1
ATOM 1590 C CA . LEU A 1 206 ? 12.047 20.727 -18.186 1.00 42.66 206 LEU A CA 1
ATOM 1591 C C . LEU A 1 206 ? 11.839 22.032 -18.968 1.00 42.66 206 LEU A C 1
ATOM 1593 O O . LEU A 1 206 ? 10.809 22.193 -19.623 1.00 42.66 206 LEU A O 1
ATOM 1597 N N . ARG A 1 207 ? 12.803 22.965 -18.963 1.00 39.50 207 ARG A N 1
ATOM 1598 C CA . ARG A 1 207 ? 12.701 24.146 -19.833 1.00 39.50 207 ARG A CA 1
ATOM 1599 C C . ARG A 1 207 ? 12.606 23.696 -21.300 1.00 39.50 207 ARG A C 1
ATOM 1601 O O . ARG A 1 207 ? 13.501 22.984 -21.760 1.00 39.50 207 ARG A O 1
ATOM 1608 N N . PRO A 1 208 ? 11.568 24.104 -22.050 1.00 39.03 208 PRO A N 1
ATOM 1609 C CA . PRO A 1 208 ? 11.441 23.717 -23.444 1.00 39.03 208 PRO A CA 1
ATOM 1610 C C . PRO A 1 208 ? 12.596 24.316 -24.250 1.00 39.03 208 PRO A C 1
ATOM 1612 O O . PRO A 1 208 ? 12.869 25.517 -24.179 1.00 39.03 208 PRO A O 1
ATOM 1615 N N . VAL A 1 209 ? 13.268 23.466 -25.030 1.00 43.34 209 VAL A N 1
ATOM 1616 C CA . VAL A 1 209 ? 14.200 23.893 -26.075 1.00 43.34 209 VAL A CA 1
ATOM 1617 C C . VAL A 1 209 ? 13.419 24.792 -27.028 1.00 43.34 209 VAL A C 1
ATOM 1619 O O . VAL A 1 209 ? 12.441 24.365 -27.641 1.00 43.34 209 VAL A O 1
ATOM 1622 N N . HIS A 1 210 ? 13.818 26.058 -27.119 1.00 33.41 210 HIS A N 1
ATOM 1623 C CA . HIS A 1 210 ? 13.232 27.011 -28.049 1.00 33.41 210 HIS A CA 1
ATOM 1624 C C . HIS A 1 210 ? 13.585 26.565 -29.475 1.00 33.41 210 HIS A C 1
ATOM 1626 O O . HIS A 1 210 ? 14.709 26.755 -29.936 1.00 33.41 210 HIS A O 1
ATOM 1632 N N . VAL A 1 211 ? 12.645 25.919 -30.165 1.00 39.72 211 VAL A N 1
ATOM 1633 C CA . VAL A 1 211 ? 12.775 25.618 -31.593 1.00 39.72 211 VAL A CA 1
ATOM 1634 C C . VAL A 1 211 ? 12.362 26.876 -32.353 1.00 39.72 211 VAL A C 1
ATOM 1636 O O . VAL A 1 211 ? 11.175 27.169 -32.483 1.00 39.72 211 VAL A O 1
ATOM 1639 N N . SER A 1 212 ? 13.333 27.653 -32.834 1.00 39.84 212 SER A N 1
ATOM 1640 C CA . SER A 1 212 ? 13.070 28.770 -33.744 1.00 39.84 212 SER A CA 1
ATOM 1641 C C . SER A 1 212 ? 12.692 28.227 -35.125 1.00 39.84 212 SER A C 1
ATOM 1643 O O . SER A 1 212 ? 13.554 27.944 -35.957 1.00 39.84 212 SER A O 1
ATOM 1645 N N . GLY A 1 213 ? 11.393 28.039 -35.349 1.00 33.97 213 GLY A N 1
ATOM 1646 C CA . GLY A 1 213 ? 10.818 27.694 -36.646 1.00 33.97 213 GLY A CA 1
ATOM 1647 C C . GLY A 1 213 ? 10.625 28.930 -37.525 1.00 33.97 213 GLY A C 1
ATOM 1648 O O . GLY A 1 213 ? 9.766 29.763 -37.255 1.00 33.97 213 GLY A O 1
ATOM 1649 N N . ASN A 1 214 ? 11.418 29.026 -38.592 1.00 40.41 214 ASN A N 1
ATOM 1650 C CA . ASN A 1 214 ? 11.162 29.891 -39.742 1.00 40.41 214 ASN A CA 1
ATOM 1651 C C . ASN A 1 214 ? 9.875 29.466 -40.469 1.00 40.41 214 ASN A C 1
ATOM 1653 O O . ASN A 1 214 ? 9.700 28.282 -40.749 1.00 40.41 214 ASN A O 1
ATOM 1657 N N . GLY A 1 215 ? 9.067 30.441 -40.899 1.00 36.38 215 GLY A N 1
ATOM 1658 C CA . GLY A 1 215 ? 8.149 30.271 -42.031 1.00 36.38 215 GLY A CA 1
ATOM 1659 C C . GLY A 1 215 ? 6.717 30.741 -41.790 1.00 36.38 215 GLY A C 1
ATOM 1660 O O . GLY A 1 215 ? 5.861 29.953 -41.409 1.00 36.38 215 GLY A O 1
ATOM 1661 N N . ALA A 1 216 ? 6.429 31.999 -42.127 1.00 35.88 216 ALA A N 1
ATOM 1662 C CA . ALA A 1 216 ? 5.079 32.413 -42.501 1.00 35.88 216 ALA A CA 1
ATOM 1663 C C . ALA A 1 216 ? 5.158 33.412 -43.664 1.00 35.88 216 ALA A C 1
ATOM 1665 O O . ALA A 1 216 ? 5.550 34.568 -43.520 1.00 35.88 216 ALA A O 1
ATOM 1666 N N . SER A 1 217 ? 4.816 32.898 -44.839 1.00 41.22 217 SER A N 1
ATOM 1667 C CA . SER A 1 217 ? 4.562 33.591 -46.096 1.00 41.22 217 SER A CA 1
ATOM 1668 C C . SER A 1 217 ? 3.433 34.618 -45.959 1.00 41.22 217 SER A C 1
ATOM 1670 O O . SER A 1 217 ? 2.290 34.247 -45.700 1.00 41.22 217 SER A O 1
ATOM 1672 N N . GLY A 1 218 ? 3.742 35.896 -46.190 1.00 34.16 218 GLY A N 1
ATOM 1673 C CA . GLY A 1 218 ? 2.762 36.967 -46.365 1.00 34.16 218 GLY A CA 1
ATOM 1674 C C . GLY A 1 218 ? 2.708 37.407 -47.826 1.00 34.16 218 GLY A C 1
ATOM 1675 O O . GLY A 1 218 ? 3.599 38.106 -48.302 1.00 34.16 218 GLY A O 1
ATOM 1676 N N . VAL A 1 219 ? 1.662 36.988 -48.536 1.00 37.41 219 VAL A N 1
ATOM 1677 C CA . VAL A 1 219 ? 1.301 37.490 -49.868 1.00 37.41 219 VAL A CA 1
ATOM 1678 C C . VAL A 1 219 ? 0.841 38.947 -49.721 1.00 37.41 219 VAL A C 1
ATOM 1680 O O . VAL A 1 219 ? -0.102 39.227 -48.983 1.00 37.41 219 VAL A O 1
ATOM 1683 N N . ARG A 1 220 ? 1.513 39.884 -50.402 1.00 36.66 220 ARG A N 1
ATOM 1684 C CA . ARG A 1 220 ? 1.097 41.294 -50.510 1.00 36.66 220 ARG A CA 1
ATOM 1685 C C . ARG A 1 220 ? 0.106 41.451 -51.665 1.00 36.66 220 ARG A C 1
ATOM 1687 O O . ARG A 1 220 ? 0.424 41.094 -52.796 1.00 36.66 220 ARG A O 1
ATOM 1694 N N . ALA A 1 221 ? -1.060 42.019 -51.370 1.00 37.16 221 ALA A N 1
ATOM 1695 C CA . ALA A 1 221 ? -2.006 42.508 -52.365 1.00 37.16 221 ALA A CA 1
ATOM 1696 C C . ALA A 1 221 ? -1.440 43.747 -53.085 1.00 37.16 221 ALA A C 1
ATOM 1698 O O . ALA A 1 221 ? -0.831 44.612 -52.451 1.00 37.16 221 ALA A O 1
ATOM 1699 N N . GLN A 1 222 ? -1.627 43.794 -54.405 1.00 41.09 222 GLN A N 1
ATOM 1700 C CA . GLN A 1 222 ? -1.301 44.927 -55.272 1.00 41.09 222 GLN A CA 1
ATOM 1701 C C . GLN A 1 222 ? -2.320 46.064 -55.108 1.00 41.09 222 GLN A C 1
ATOM 1703 O O . GLN A 1 222 ? -3.516 45.810 -54.955 1.00 41.09 222 GLN A O 1
ATOM 1708 N N . ALA A 1 223 ? -1.817 47.294 -55.212 1.00 43.41 223 ALA A N 1
ATOM 1709 C CA . ALA A 1 223 ? -2.510 48.463 -55.743 1.00 43.41 223 ALA A CA 1
ATOM 1710 C C . ALA A 1 223 ? -1.642 49.017 -56.880 1.00 43.41 223 ALA A C 1
ATOM 1712 O O . ALA A 1 223 ? -0.397 48.921 -56.738 1.00 43.41 223 ALA A O 1
#

Secondary structure (DSSP, 8-state):
---GGGS-HHHHHHHHHHHHHHHHHHHHHHHHHHHHH---HHHHHHHHHHHHHHHHTTHHHHHHHHHHHTT-PPPHHHHHHHHHHHHHHHHHHHT--HHHHHHHHHHHHHHHHHHHHHHHHHHHHTT----HHHHHHHHHHHHHHHHHHHHHHHHHHH-HHHHHHTTT---HHHHHHHHHHHHHHH-------STHHHHHHHHTT-PPP---------PPPP-

pLDDT: mean 84.19, std 20.64, range [33.41, 98.69]